Protein AF-A0A0D2IK68-F1 (afdb_monomer_lite)

Foldseek 3Di:
DDDPDDPLVVDVVNLVVLLPDPDPSVVVSVVVVVVVVVVVVVVVVVVVVVVVVVVQVPFDQDDVPVLVLVCCQQQVCDPNDRDDGVPDDPCPVVSVDSVNDGDPDDPPDPDPVVVVCCVPCVPVQDDDDPPDDDTPRSPRDPVVSVVVVVVVVLVVVVVVVVVVVVVCVVCCVPVVVPDDDPPVVVVVVVVVVVVVVVCVVVVVVVVVPPPD

Secondary structure (DSSP, 8-state):
------GGGT-HHHHHHHHTSSSHHHHHHHHHHHHHHHHHHHHHHHHHHHHHHHHHHHSPPPPHHHHHHHHHHHTT-BTTB----SS-STTGGGGT-TTT---SS--S---HHHHHHHHH-TTTS------SSS-------HHHHHHHHHHHHHHHHHHHHHHHHHHHHHHHHHHTTT----HHHHHHHHHHHHHHHHHHHHHHHHTTS---

Radius of gyration: 35.31 Å; chains: 1; bounding box: 88×41×102 Å

pLDDT: mean 71.79, std 14.5, range [37.66, 97.31]

Structure (mmCIF, N/CA/C/O backbone):
data_AF-A0A0D2IK68-F1
#
_entry.id   AF-A0A0D2IK68-F1
#
loop_
_atom_site.group_PDB
_atom_site.id
_atom_site.type_symbol
_atom_site.label_atom_id
_atom_site.label_alt_id
_atom_site.label_comp_id
_atom_site.label_asym_id
_atom_site.label_entity_id
_atom_site.label_seq_id
_atom_site.pdbx_PDB_ins_code
_atom_site.Cartn_x
_atom_site.Cartn_y
_atom_site.Cartn_z
_atom_site.occupancy
_atom_site.B_iso_or_equiv
_atom_site.auth_seq_id
_atom_site.auth_comp_id
_atom_site.auth_asym_id
_atom_site.auth_atom_id
_atom_site.pdbx_PDB_model_num
ATOM 1 N N . MET A 1 1 ? 54.951 -10.974 -28.162 1.00 38.34 1 MET A N 1
ATOM 2 C CA . MET A 1 1 ? 54.791 -9.729 -28.945 1.00 38.34 1 MET A CA 1
ATOM 3 C C . MET A 1 1 ? 53.401 -9.177 -28.650 1.00 38.34 1 MET A C 1
ATOM 5 O O . MET A 1 1 ? 52.425 -9.713 -29.150 1.00 38.34 1 MET A O 1
ATOM 9 N N . TRP A 1 2 ? 53.281 -8.213 -27.736 1.00 47.78 2 TRP A N 1
ATOM 10 C CA . TRP A 1 2 ? 51.977 -7.665 -27.347 1.00 47.78 2 TRP A CA 1
ATOM 11 C C . TRP A 1 2 ? 51.500 -6.692 -28.428 1.00 47.78 2 TRP A C 1
ATOM 13 O O . TRP A 1 2 ? 52.172 -5.696 -28.696 1.00 47.78 2 TRP A O 1
ATOM 23 N N . HIS A 1 3 ? 50.365 -6.980 -29.070 1.00 56.06 3 HIS A N 1
ATOM 24 C CA . HIS A 1 3 ? 49.723 -6.037 -29.983 1.00 56.06 3 HIS A CA 1
ATOM 25 C C . HIS A 1 3 ? 49.377 -4.765 -29.201 1.00 56.06 3 HIS A C 1
ATOM 27 O O . HIS A 1 3 ? 48.550 -4.797 -28.291 1.00 56.06 3 HIS A O 1
ATOM 33 N N . LYS A 1 4 ? 50.031 -3.645 -29.537 1.00 64.56 4 LYS A N 1
ATOM 34 C CA . LYS A 1 4 ? 49.682 -2.329 -28.995 1.00 64.56 4 LYS A CA 1
ATOM 35 C C . LYS A 1 4 ? 48.243 -2.027 -29.404 1.00 64.56 4 LYS A C 1
ATOM 37 O O . LYS A 1 4 ? 47.965 -1.734 -30.563 1.00 64.56 4 LYS A O 1
ATOM 42 N N . ILE A 1 5 ? 47.331 -2.153 -28.448 1.00 66.06 5 ILE A N 1
ATOM 43 C CA . ILE A 1 5 ? 45.932 -1.776 -28.607 1.00 66.06 5 ILE A CA 1
ATOM 44 C C . ILE A 1 5 ? 45.905 -0.271 -28.907 1.00 66.06 5 ILE A C 1
ATOM 46 O O . ILE A 1 5 ? 46.445 0.524 -28.136 1.00 66.06 5 ILE A O 1
ATOM 50 N N . GLY A 1 6 ? 45.337 0.104 -30.055 1.00 68.44 6 GLY A N 1
ATOM 51 C CA . GLY A 1 6 ? 45.301 1.493 -30.505 1.00 68.44 6 GLY A CA 1
ATOM 52 C C . GLY A 1 6 ? 44.525 2.391 -29.528 1.00 68.44 6 GLY A C 1
ATOM 53 O O . GLY A 1 6 ? 43.541 1.943 -28.940 1.00 68.44 6 GLY A O 1
ATOM 54 N N . PRO A 1 7 ? 44.919 3.665 -29.361 1.00 68.88 7 PRO A N 1
ATOM 55 C CA . PRO A 1 7 ? 44.271 4.592 -28.423 1.00 68.88 7 PRO A CA 1
ATOM 56 C C . PRO A 1 7 ? 42.758 4.741 -28.678 1.00 68.88 7 PRO A C 1
ATOM 58 O O . PRO A 1 7 ? 41.981 4.890 -27.735 1.00 68.88 7 PRO A O 1
ATOM 61 N N . SER A 1 8 ? 42.335 4.561 -29.934 1.00 63.03 8 SER A N 1
ATOM 62 C CA . SER A 1 8 ? 40.945 4.608 -30.401 1.00 63.03 8 SER A CA 1
ATOM 63 C C . SER A 1 8 ? 40.007 3.562 -29.793 1.00 63.03 8 SER A C 1
ATOM 65 O O . SER A 1 8 ? 38.806 3.664 -29.990 1.00 63.03 8 SER A O 1
ATOM 67 N N . THR A 1 9 ? 40.491 2.539 -29.083 1.00 69.62 9 THR A N 1
ATOM 68 C CA . THR A 1 9 ? 39.600 1.594 -28.377 1.00 69.62 9 THR A CA 1
ATOM 69 C C . THR A 1 9 ? 39.364 1.963 -26.916 1.00 69.62 9 THR A C 1
ATOM 71 O O . THR A 1 9 ? 38.483 1.381 -26.292 1.00 69.62 9 THR A O 1
ATOM 74 N N . ARG A 1 10 ? 40.163 2.874 -26.343 1.00 76.19 10 ARG A N 1
ATOM 75 C CA . ARG A 1 10 ? 40.095 3.240 -24.916 1.00 76.19 10 ARG A CA 1
ATOM 76 C C . ARG A 1 10 ? 39.470 4.610 -24.696 1.00 76.19 10 ARG A C 1
ATOM 78 O O . ARG A 1 10 ? 38.833 4.810 -23.670 1.00 76.19 10 ARG A O 1
ATOM 85 N N . ASP A 1 11 ? 39.634 5.523 -25.650 1.00 83.25 11 ASP A N 1
ATOM 86 C CA . ASP A 1 11 ? 39.090 6.875 -25.567 1.00 83.25 11 ASP A CA 1
ATOM 87 C C . ASP A 1 11 ? 38.059 7.137 -26.673 1.00 83.25 11 ASP A C 1
ATOM 89 O O . ASP A 1 11 ? 38.359 7.051 -27.867 1.00 83.25 11 ASP A O 1
ATOM 93 N N . TRP A 1 12 ? 36.845 7.506 -26.254 1.00 81.69 12 TRP A N 1
ATOM 94 C CA . TRP A 1 12 ? 35.743 7.867 -27.144 1.00 81.69 12 TRP A CA 1
ATOM 95 C C . TRP A 1 12 ? 36.088 9.069 -28.031 1.00 81.69 12 TRP A C 1
ATOM 97 O O . TRP A 1 12 ? 35.704 9.095 -29.200 1.00 81.69 12 TRP A O 1
ATOM 107 N N . GLY A 1 13 ? 36.852 10.036 -27.512 1.00 82.88 13 GLY A N 1
ATOM 108 C CA . GLY A 1 13 ? 37.260 11.219 -28.270 1.00 82.88 13 GLY A CA 1
ATOM 109 C C . GLY A 1 13 ? 38.150 10.859 -29.459 1.00 82.88 13 GLY A C 1
ATOM 110 O O . GLY A 1 13 ? 37.900 11.285 -30.588 1.00 82.88 13 GLY A O 1
ATOM 111 N N . SER A 1 14 ? 39.164 10.023 -29.227 1.00 80.69 14 SER A N 1
ATOM 112 C CA . SER A 1 14 ? 40.043 9.515 -30.290 1.00 80.69 14 SER A CA 1
ATOM 113 C C . SER A 1 14 ? 39.345 8.554 -31.267 1.00 80.69 14 SER A C 1
ATOM 115 O O . SER A 1 14 ? 39.697 8.513 -32.448 1.00 80.69 14 SER A O 1
ATOM 117 N N . PHE A 1 15 ? 38.324 7.822 -30.811 1.00 81.81 15 PHE A N 1
ATOM 118 C CA . PHE A 1 15 ? 37.492 6.952 -31.645 1.00 81.81 15 PHE A CA 1
ATOM 119 C C . PHE A 1 15 ? 36.606 7.745 -32.616 1.00 81.81 15 PHE A C 1
ATOM 121 O O . PHE A 1 15 ? 36.609 7.469 -33.816 1.00 81.81 15 PHE A O 1
ATOM 128 N N . ALA A 1 16 ? 35.911 8.772 -32.119 1.00 81.56 16 ALA A N 1
ATOM 129 C CA . ALA A 1 16 ? 35.046 9.633 -32.926 1.00 81.56 16 ALA A CA 1
ATOM 130 C C . ALA A 1 16 ? 35.841 10.409 -33.990 1.00 81.56 16 ALA A C 1
ATOM 132 O O . ALA A 1 16 ? 35.426 10.488 -35.146 1.00 81.56 16 ALA A O 1
ATOM 133 N N . LYS A 1 17 ? 37.034 10.907 -33.632 1.00 82.00 17 LYS A N 1
ATOM 134 C CA . LYS A 1 17 ? 37.953 11.553 -34.585 1.00 82.00 17 LYS A CA 1
ATOM 135 C C . LYS A 1 17 ? 38.418 10.591 -35.685 1.00 82.00 17 LYS A C 1
ATOM 137 O O . LYS A 1 17 ? 38.495 10.987 -36.842 1.00 82.00 17 LYS A O 1
ATOM 142 N N . GLY A 1 18 ? 38.688 9.329 -35.340 1.00 78.50 18 GLY A N 1
ATOM 143 C CA . GLY A 1 18 ? 39.071 8.293 -36.304 1.00 78.50 18 GLY A CA 1
ATOM 144 C C . GLY A 1 18 ? 37.932 7.849 -37.231 1.00 78.50 18 GLY A C 1
ATOM 145 O O . GLY A 1 18 ? 38.192 7.489 -38.375 1.00 78.50 18 GLY A O 1
ATOM 146 N N . ALA A 1 19 ? 36.680 7.906 -36.767 1.00 76.81 19 ALA A N 1
ATOM 147 C CA . ALA A 1 19 ? 35.496 7.594 -37.571 1.00 76.81 19 ALA A CA 1
ATOM 148 C C . ALA A 1 19 ? 35.133 8.697 -38.588 1.00 76.81 19 ALA A C 1
ATOM 150 O O . ALA A 1 19 ? 34.478 8.407 -39.585 1.00 76.81 19 ALA A O 1
ATOM 151 N N . GLY A 1 20 ? 35.559 9.945 -38.352 1.00 77.00 20 GLY A N 1
ATOM 152 C CA . GLY A 1 20 ? 35.357 11.075 -39.269 1.00 77.00 20 GLY A CA 1
ATOM 153 C C . GLY A 1 20 ? 36.420 11.218 -40.367 1.00 77.00 20 GLY A C 1
ATOM 154 O O . GLY A 1 20 ? 36.262 12.051 -41.255 1.00 77.00 20 GLY A O 1
ATOM 155 N N . ALA A 1 21 ? 37.502 10.434 -40.318 1.00 78.94 21 ALA A N 1
ATOM 156 C CA . ALA A 1 21 ? 38.560 10.478 -41.324 1.00 78.94 21 ALA A CA 1
ATOM 157 C C . ALA A 1 21 ? 38.159 9.684 -42.591 1.00 78.94 21 ALA A C 1
ATOM 159 O O . ALA A 1 21 ? 37.696 8.548 -42.452 1.00 78.94 21 ALA A O 1
ATOM 160 N N . PRO A 1 22 ? 38.370 10.216 -43.815 1.00 72.88 22 PRO A N 1
ATOM 161 C CA . PRO A 1 22 ? 37.999 9.573 -45.085 1.00 72.88 22 PRO A CA 1
ATOM 162 C C . PRO A 1 22 ? 38.977 8.449 -45.485 1.00 72.88 22 PRO A C 1
ATOM 164 O O . PRO A 1 22 ? 39.551 8.443 -46.570 1.00 72.88 22 PRO A O 1
ATOM 167 N N . THR A 1 23 ? 39.191 7.492 -44.584 1.00 77.56 23 THR A N 1
ATOM 168 C CA . THR A 1 23 ? 40.071 6.331 -44.769 1.00 77.56 23 THR A CA 1
ATOM 169 C C . THR A 1 23 ? 39.225 5.056 -44.707 1.00 77.56 23 THR A C 1
ATOM 171 O O . THR A 1 23 ? 38.267 4.997 -43.943 1.00 77.56 23 THR A O 1
ATOM 174 N N . SER A 1 24 ? 39.600 3.979 -45.407 1.00 75.25 24 SER A N 1
ATOM 175 C CA . SER A 1 24 ? 38.907 2.669 -45.334 1.00 75.25 24 SER A CA 1
ATOM 176 C C . SER A 1 24 ? 38.808 2.091 -43.908 1.00 75.25 24 SER A C 1
ATOM 178 O O . SER A 1 24 ? 37.904 1.323 -43.572 1.00 75.25 24 SER A O 1
ATOM 180 N N . LEU A 1 25 ? 39.738 2.484 -43.033 1.00 73.81 25 LEU A N 1
ATOM 181 C CA . LEU A 1 25 ? 39.711 2.195 -41.601 1.00 73.81 25 LEU A CA 1
ATOM 182 C C . LEU A 1 25 ? 38.651 3.035 -40.863 1.00 73.81 25 LEU A C 1
ATOM 184 O O . LEU A 1 25 ? 38.009 2.527 -39.943 1.00 73.81 25 LEU A O 1
ATOM 188 N N . GLY A 1 26 ? 38.420 4.271 -41.310 1.00 77.94 26 GLY A N 1
ATOM 189 C CA . GLY A 1 26 ? 37.350 5.160 -40.858 1.00 77.94 26 GLY A CA 1
ATOM 190 C C . GLY A 1 26 ? 35.962 4.574 -41.108 1.00 77.94 26 GLY A C 1
ATOM 191 O O . GLY A 1 26 ? 35.146 4.580 -40.195 1.00 77.94 26 GLY A O 1
ATOM 192 N N . ASP A 1 27 ? 35.726 3.919 -42.251 1.00 81.62 27 ASP A N 1
ATOM 193 C CA . ASP A 1 27 ? 34.443 3.247 -42.533 1.00 81.62 27 ASP A CA 1
ATOM 194 C C . ASP A 1 27 ? 34.140 2.105 -41.550 1.00 81.62 27 ASP A C 1
ATOM 196 O O . ASP A 1 27 ? 33.004 1.926 -41.097 1.00 81.62 27 ASP A O 1
ATOM 200 N N . ARG A 1 28 ? 35.163 1.327 -41.164 1.00 81.38 28 ARG A N 1
ATOM 201 C CA . ARG A 1 28 ? 35.023 0.274 -40.139 1.00 81.38 28 ARG A CA 1
ATOM 202 C C . ARG A 1 28 ? 34.770 0.866 -38.755 1.00 81.38 28 ARG A C 1
ATOM 204 O O . ARG A 1 28 ? 34.005 0.285 -37.983 1.00 81.38 28 ARG A O 1
ATOM 211 N N . LEU A 1 29 ? 35.414 1.986 -38.428 1.00 82.81 29 LEU A N 1
ATOM 212 C CA . LEU A 1 29 ? 35.202 2.697 -37.166 1.00 82.81 29 LEU A CA 1
ATOM 213 C C . LEU A 1 29 ? 33.813 3.337 -37.112 1.00 82.81 29 LEU A C 1
ATOM 215 O O . LEU A 1 29 ? 33.151 3.223 -36.087 1.00 82.81 29 LEU A O 1
ATOM 219 N N . LYS A 1 30 ? 33.334 3.902 -38.221 1.00 85.44 30 LYS A N 1
ATOM 220 C CA . LYS A 1 30 ? 31.992 4.471 -38.360 1.00 85.44 30 LYS A CA 1
ATOM 221 C C . LYS A 1 30 ? 30.909 3.424 -38.110 1.00 85.44 30 LYS A C 1
ATOM 223 O O . LYS A 1 30 ? 30.098 3.609 -37.214 1.00 85.44 30 LYS A O 1
ATOM 228 N N . LYS A 1 31 ? 30.989 2.251 -38.754 1.00 88.00 31 LYS A N 1
ATOM 229 C CA . LYS A 1 31 ? 30.058 1.131 -38.491 1.00 88.00 31 LYS A CA 1
ATOM 230 C C . LYS A 1 31 ? 30.050 0.687 -37.024 1.00 88.00 31 LYS A C 1
ATOM 232 O O . LYS A 1 31 ? 29.007 0.341 -36.478 1.00 88.00 31 LYS A O 1
ATOM 237 N N . ARG A 1 32 ? 31.217 0.677 -36.372 1.00 85.88 32 ARG A N 1
ATOM 238 C CA . ARG A 1 32 ? 31.327 0.359 -34.939 1.00 85.88 32 ARG A CA 1
ATOM 239 C C . ARG A 1 32 ? 30.736 1.463 -34.069 1.00 85.88 32 ARG A C 1
ATOM 241 O O . ARG A 1 32 ? 30.131 1.155 -33.051 1.00 85.88 32 ARG A O 1
ATOM 248 N N . MET A 1 33 ? 30.909 2.721 -34.462 1.00 85.94 33 MET A N 1
ATOM 249 C CA . MET A 1 33 ? 30.329 3.868 -33.775 1.00 85.94 33 MET A CA 1
ATOM 250 C C . MET A 1 33 ? 28.807 3.817 -33.829 1.00 85.94 33 MET A C 1
ATOM 252 O O . MET A 1 33 ? 28.178 3.915 -32.780 1.00 85.94 33 MET A O 1
ATOM 256 N N . ASP A 1 34 ? 28.240 3.562 -35.006 1.00 91.19 34 ASP A N 1
ATOM 257 C CA . ASP A 1 34 ? 26.795 3.428 -35.199 1.00 91.19 34 ASP A CA 1
ATOM 258 C C . ASP A 1 34 ? 26.229 2.285 -34.343 1.00 91.19 34 ASP A C 1
ATOM 260 O O . ASP A 1 34 ? 25.232 2.456 -33.644 1.00 91.19 34 ASP A O 1
ATOM 264 N N . LEU A 1 35 ? 26.923 1.142 -34.297 1.00 93.06 35 LEU A N 1
ATOM 265 C CA . LEU A 1 35 ? 26.544 0.012 -33.448 1.00 93.06 35 LEU A CA 1
ATOM 266 C C . LEU A 1 35 ? 26.596 0.373 -31.955 1.00 93.06 35 LEU A C 1
ATOM 268 O O . LEU A 1 35 ? 25.681 0.038 -31.207 1.00 93.06 35 LEU A O 1
ATOM 272 N N . VAL A 1 36 ? 27.634 1.084 -31.503 1.00 90.81 36 VAL A N 1
ATOM 273 C CA . VAL A 1 36 ? 27.735 1.543 -30.107 1.00 90.81 36 VAL A CA 1
ATOM 274 C C . VAL A 1 36 ? 26.611 2.522 -29.762 1.00 90.81 36 VAL A C 1
ATOM 276 O O . VAL A 1 36 ? 26.076 2.457 -28.655 1.00 90.81 36 VAL A O 1
ATOM 279 N N . ILE A 1 37 ? 26.236 3.409 -30.685 1.00 91.31 37 ILE A N 1
ATOM 280 C CA . ILE A 1 37 ? 25.107 4.329 -30.503 1.00 91.31 37 ILE A CA 1
ATOM 281 C C . ILE A 1 37 ? 23.798 3.538 -30.378 1.00 91.31 37 ILE A C 1
ATOM 283 O O . ILE A 1 37 ? 23.074 3.743 -29.405 1.00 91.31 37 ILE A O 1
ATOM 287 N N . ALA A 1 38 ? 23.552 2.572 -31.266 1.00 96.31 38 ALA A N 1
ATOM 288 C CA . ALA A 1 38 ? 22.365 1.716 -31.212 1.00 96.31 38 ALA A CA 1
ATOM 289 C C . ALA A 1 38 ? 22.287 0.902 -29.907 1.00 96.31 38 ALA A C 1
ATOM 291 O O . ALA A 1 38 ? 21.232 0.816 -29.283 1.00 96.31 38 ALA A O 1
ATOM 292 N N . ILE A 1 39 ? 23.413 0.352 -29.435 1.00 96.06 39 ILE A N 1
ATOM 293 C CA . ILE A 1 39 ? 23.468 -0.335 -28.135 1.00 96.06 39 ILE A CA 1
ATOM 294 C C . ILE A 1 39 ? 23.126 0.627 -26.996 1.00 96.06 39 ILE A C 1
ATOM 296 O O . ILE A 1 39 ? 22.390 0.251 -26.087 1.00 96.06 39 ILE A O 1
ATOM 300 N N . ARG A 1 40 ? 23.655 1.857 -27.009 1.00 94.94 40 ARG A N 1
ATOM 301 C CA . ARG A 1 40 ? 23.366 2.851 -25.961 1.00 94.94 40 ARG A CA 1
ATOM 302 C C . ARG A 1 40 ? 21.887 3.213 -25.920 1.00 94.94 40 ARG A C 1
ATOM 304 O O . ARG A 1 40 ? 21.342 3.343 -24.827 1.00 94.94 40 ARG A O 1
ATOM 311 N N . GLU A 1 41 ? 21.254 3.346 -27.079 1.00 96.81 41 GLU A N 1
ATOM 312 C CA . GLU A 1 41 ? 19.818 3.599 -27.193 1.00 96.81 41 GLU A CA 1
ATOM 313 C C . GLU A 1 41 ? 18.999 2.422 -26.651 1.00 96.81 41 GLU A C 1
ATOM 315 O O . GLU A 1 41 ? 18.197 2.610 -25.739 1.00 96.81 41 GLU A O 1
ATOM 320 N N . LYS A 1 42 ? 19.286 1.188 -27.089 1.00 96.31 42 LYS A N 1
ATOM 321 C CA . LYS A 1 42 ? 18.601 -0.012 -26.578 1.00 96.31 42 LYS A CA 1
ATOM 322 C C . LYS A 1 42 ? 18.811 -0.246 -25.089 1.00 96.31 42 LYS A C 1
ATOM 324 O O . LYS A 1 42 ? 17.887 -0.648 -24.388 1.00 96.31 42 LYS A O 1
ATOM 329 N N . LEU A 1 43 ? 19.999 0.053 -24.573 1.00 97.12 43 LEU A N 1
ATOM 330 C CA . LEU A 1 43 ? 20.268 -0.030 -23.142 1.00 97.12 43 LEU A CA 1
ATOM 331 C C . LEU A 1 43 ? 19.487 1.027 -22.352 1.00 97.12 43 LEU A C 1
ATOM 333 O O . LEU A 1 43 ? 19.097 0.765 -21.216 1.00 97.12 43 LEU A O 1
ATOM 337 N N . LYS A 1 44 ? 19.266 2.211 -22.931 1.00 97.31 44 LYS A N 1
ATOM 338 C CA . LYS A 1 44 ? 18.433 3.250 -22.325 1.00 97.31 44 LYS A CA 1
ATOM 339 C C . LYS A 1 44 ? 16.970 2.809 -22.277 1.00 97.31 44 LYS A C 1
ATOM 341 O O . LYS A 1 44 ? 16.406 2.808 -21.191 1.00 97.31 44 LYS A O 1
ATOM 346 N N . GLU A 1 45 ? 16.417 2.333 -23.396 1.00 96.50 45 GLU A N 1
ATOM 347 C CA . GLU A 1 45 ? 15.057 1.770 -23.453 1.00 96.50 45 GLU A CA 1
ATOM 348 C C . GLU A 1 45 ? 14.863 0.658 -22.409 1.00 96.50 45 GLU A C 1
ATOM 350 O O . GLU A 1 45 ? 13.883 0.658 -21.667 1.00 96.50 45 GLU A O 1
ATOM 355 N N . TYR A 1 46 ? 15.829 -0.259 -22.294 1.00 96.06 46 TYR A N 1
ATOM 356 C CA . TYR A 1 46 ? 15.777 -1.341 -21.311 1.00 96.06 46 TYR A CA 1
ATOM 357 C C . TYR A 1 46 ? 15.815 -0.832 -19.866 1.00 96.06 46 TYR A C 1
ATOM 359 O O . TYR A 1 46 ? 15.084 -1.329 -19.015 1.00 96.06 46 TYR A O 1
ATOM 367 N N . ARG A 1 47 ? 16.657 0.163 -19.564 1.00 95.94 47 ARG A N 1
ATOM 368 C CA . ARG A 1 47 ? 16.718 0.762 -18.221 1.00 95.94 47 ARG A CA 1
ATOM 369 C C . ARG A 1 47 ? 15.420 1.471 -17.864 1.00 95.94 47 ARG A C 1
ATOM 371 O O . ARG A 1 47 ? 14.964 1.327 -16.734 1.00 95.94 47 ARG A O 1
ATOM 378 N N . ASP A 1 48 ? 14.832 2.192 -18.812 1.00 96.25 48 ASP A N 1
ATOM 379 C CA . ASP A 1 48 ? 13.557 2.877 -18.613 1.00 96.25 48 ASP A CA 1
ATOM 380 C C . ASP A 1 48 ? 12.438 1.852 -18.352 1.00 96.25 48 ASP A C 1
ATOM 382 O O . ASP A 1 48 ? 11.682 1.998 -17.390 1.00 96.25 48 ASP A O 1
ATOM 386 N N . ALA A 1 49 ? 12.402 0.756 -19.120 1.00 95.19 49 ALA A N 1
ATOM 387 C CA . ALA A 1 49 ? 11.481 -0.357 -18.890 1.00 95.19 49 ALA A CA 1
ATOM 388 C C . ALA A 1 49 ? 11.694 -1.021 -17.518 1.00 95.19 49 ALA A C 1
ATOM 390 O O . ALA A 1 49 ? 10.730 -1.274 -16.802 1.00 95.19 49 ALA A O 1
ATOM 391 N N . LEU A 1 50 ? 12.945 -1.237 -17.105 1.00 95.56 50 LEU A N 1
ATOM 392 C CA . LEU A 1 50 ? 13.276 -1.846 -15.815 1.00 95.56 50 LEU A CA 1
ATOM 393 C C . LEU A 1 50 ? 12.875 -0.953 -14.633 1.00 95.56 50 LEU A C 1
ATOM 395 O O . LEU A 1 50 ? 12.434 -1.453 -13.600 1.00 95.56 50 LEU A O 1
ATOM 399 N N . ILE A 1 51 ? 12.978 0.371 -14.778 1.00 95.06 51 ILE A N 1
ATOM 400 C CA . ILE A 1 51 ? 12.463 1.311 -13.775 1.00 95.06 51 ILE A CA 1
ATOM 401 C C . ILE A 1 51 ? 10.940 1.184 -13.678 1.00 95.06 51 ILE A C 1
ATOM 403 O O . ILE A 1 51 ? 10.426 1.086 -12.565 1.00 95.06 51 ILE A O 1
ATOM 407 N N . MET A 1 52 ? 10.223 1.123 -14.805 1.00 91.38 52 MET A N 1
ATOM 408 C CA . MET A 1 52 ? 8.767 0.918 -14.808 1.00 91.38 52 MET A CA 1
ATOM 409 C C . MET A 1 52 ? 8.372 -0.429 -14.197 1.00 91.38 52 MET A C 1
ATOM 411 O O . MET A 1 52 ? 7.437 -0.507 -13.411 1.00 91.38 52 MET A O 1
ATOM 415 N N . GLU A 1 53 ? 9.106 -1.494 -14.499 1.00 88.50 53 GLU A N 1
ATOM 416 C CA . GLU A 1 53 ? 8.859 -2.804 -13.905 1.00 88.50 53 GLU A CA 1
ATOM 417 C C . GLU A 1 53 ? 9.106 -2.776 -12.394 1.00 88.50 53 GLU A C 1
ATOM 419 O O . GLU A 1 53 ? 8.290 -3.266 -11.617 1.00 88.50 53 GLU A O 1
ATOM 424 N N . SER A 1 54 ? 10.181 -2.121 -11.948 1.00 90.88 54 SER A N 1
ATOM 425 C CA . SER A 1 54 ? 10.458 -1.968 -10.521 1.00 90.88 54 SER A CA 1
ATOM 426 C C . SER A 1 54 ? 9.360 -1.180 -9.805 1.00 90.88 54 SER A C 1
ATOM 428 O O . SER A 1 54 ? 8.974 -1.549 -8.698 1.00 90.88 54 SER A O 1
ATOM 430 N N . THR A 1 55 ? 8.797 -0.140 -10.435 1.00 88.88 55 THR A N 1
ATOM 431 C CA . THR A 1 55 ? 7.678 0.606 -9.850 1.00 88.88 55 THR A CA 1
ATOM 432 C C . THR A 1 55 ? 6.409 -0.233 -9.828 1.00 88.88 55 THR A C 1
ATOM 434 O O . THR A 1 55 ? 5.707 -0.194 -8.820 1.00 88.88 55 THR A O 1
ATOM 437 N N . ILE A 1 56 ? 6.164 -1.049 -10.861 1.00 87.81 56 ILE A N 1
ATOM 438 C CA . ILE A 1 56 ? 5.073 -2.032 -10.905 1.00 87.81 56 ILE A CA 1
ATOM 439 C C . ILE A 1 56 ? 5.205 -3.038 -9.752 1.00 87.81 56 ILE A C 1
ATOM 441 O O . ILE A 1 56 ? 4.250 -3.253 -9.008 1.00 87.81 56 ILE A O 1
ATOM 445 N N . LEU A 1 57 ? 6.399 -3.585 -9.523 1.00 83.75 57 LEU A N 1
ATOM 446 C CA . LEU A 1 57 ? 6.664 -4.538 -8.440 1.00 83.75 57 LEU A CA 1
ATOM 447 C C . LEU A 1 57 ? 6.529 -3.928 -7.035 1.00 83.75 57 LEU A C 1
ATOM 449 O O . LEU A 1 57 ? 6.272 -4.657 -6.075 1.00 83.75 57 LEU A O 1
ATOM 453 N N . LEU A 1 58 ? 6.682 -2.606 -6.897 1.00 85.38 58 LEU A N 1
ATOM 454 C CA . LEU A 1 58 ? 6.434 -1.898 -5.637 1.00 85.38 58 LEU A CA 1
ATOM 455 C C . LEU A 1 58 ? 4.940 -1.756 -5.320 1.00 85.38 58 LEU A C 1
ATOM 457 O O . LEU A 1 58 ? 4.591 -1.490 -4.162 1.00 85.38 58 LEU A O 1
ATOM 461 N N . LEU A 1 59 ? 4.043 -1.929 -6.298 1.00 85.25 59 LEU A N 1
ATOM 462 C CA . LEU A 1 59 ? 2.614 -1.919 -6.009 1.00 85.25 59 LEU A CA 1
ATOM 463 C C . LEU A 1 59 ? 2.241 -3.107 -5.126 1.00 85.25 59 LEU A C 1
ATOM 465 O O . LEU A 1 59 ? 2.698 -4.240 -5.270 1.00 85.25 59 LEU A O 1
ATOM 469 N N . ARG A 1 60 ? 1.371 -2.833 -4.156 1.00 79.75 60 ARG A N 1
ATOM 470 C CA . ARG A 1 60 ? 0.954 -3.841 -3.190 1.00 79.75 60 ARG A CA 1
ATOM 471 C C . ARG A 1 60 ? -0.027 -4.818 -3.835 1.00 79.75 60 ARG A C 1
ATOM 473 O O . ARG A 1 60 ? -0.951 -4.423 -4.545 1.00 79.75 60 ARG A O 1
ATOM 480 N N . ARG A 1 61 ? 0.125 -6.095 -3.491 1.00 82.94 61 ARG A N 1
ATOM 481 C CA . ARG A 1 61 ? -0.830 -7.154 -3.839 1.00 82.94 61 ARG A CA 1
ATOM 482 C C . ARG A 1 61 ? -2.221 -6.881 -3.244 1.00 82.94 61 ARG A C 1
ATOM 484 O O . ARG A 1 61 ? -2.305 -6.335 -2.135 1.00 82.94 61 ARG A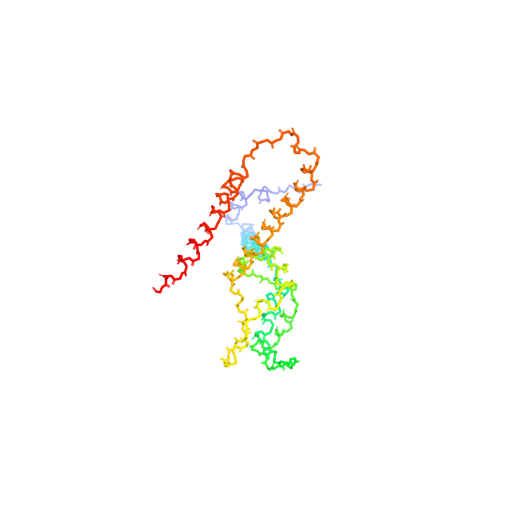 O 1
ATOM 491 N N . PRO A 1 62 ? -3.308 -7.309 -3.908 1.00 82.81 62 PRO A N 1
ATOM 492 C CA . PRO A 1 62 ? -4.662 -7.140 -3.398 1.00 82.81 62 PRO A CA 1
ATOM 493 C C . PRO A 1 62 ? -4.910 -7.925 -2.104 1.00 82.81 62 PRO A C 1
ATOM 495 O O . PRO A 1 62 ? -4.358 -9.013 -1.862 1.00 82.81 62 PRO A O 1
ATOM 498 N N . SER A 1 63 ? -5.776 -7.364 -1.253 1.00 79.06 63 SER A N 1
ATOM 499 C CA . SER A 1 63 ? -6.347 -8.087 -0.112 1.00 79.06 63 SER A CA 1
ATOM 500 C C . SER A 1 63 ? -7.246 -9.224 -0.622 1.00 79.06 63 SER A C 1
ATOM 502 O O . SER A 1 63 ? -7.809 -9.118 -1.709 1.00 79.06 63 SER A O 1
ATOM 504 N N . ARG A 1 64 ? -7.378 -10.319 0.151 1.00 77.88 64 ARG A N 1
ATOM 505 C CA . ARG A 1 64 ? -8.195 -11.500 -0.225 1.00 77.88 64 ARG A CA 1
ATOM 506 C C . ARG A 1 64 ? -9.650 -11.120 -0.515 1.00 77.88 64 ARG A C 1
ATOM 508 O O . ARG A 1 64 ? -10.042 -11.137 -1.660 1.00 77.88 64 ARG A O 1
ATOM 515 N N . GLN A 1 65 ? -10.333 -10.536 0.464 1.00 75.12 65 GLN A N 1
ATOM 516 C CA . GLN A 1 65 ? -10.620 -9.114 0.340 1.00 75.12 65 GLN A CA 1
ATOM 517 C C . GLN A 1 65 ? -11.265 -8.610 -0.955 1.00 75.12 65 GLN A C 1
ATOM 519 O O . GLN A 1 65 ? -12.343 -9.008 -1.397 1.00 75.12 65 GLN A O 1
ATOM 524 N N . ALA A 1 66 ? -10.555 -7.629 -1.497 1.00 78.06 66 ALA A N 1
ATOM 525 C CA . ALA A 1 66 ? -10.849 -6.990 -2.757 1.00 78.06 66 ALA A CA 1
ATOM 526 C C . ALA A 1 66 ? -10.812 -7.972 -3.936 1.00 78.06 66 ALA A C 1
ATOM 528 O O . ALA A 1 66 ? -11.580 -7.784 -4.871 1.00 78.06 66 ALA A O 1
ATOM 529 N N . HIS A 1 67 ? -9.963 -9.007 -3.893 1.00 84.62 67 HIS A N 1
ATOM 530 C CA . HIS A 1 67 ? -9.902 -10.022 -4.950 1.00 84.62 67 HIS A CA 1
ATOM 531 C C . HIS A 1 67 ? -11.192 -10.848 -5.015 1.00 84.62 67 HIS A C 1
ATOM 533 O O . HIS A 1 67 ? -11.799 -10.905 -6.072 1.00 84.62 67 HIS A O 1
ATOM 539 N N . ASP A 1 68 ? -11.702 -11.351 -3.891 1.00 79.6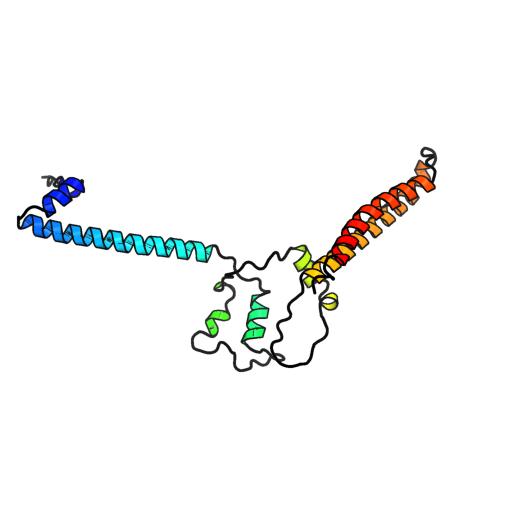2 68 ASP A N 1
ATOM 540 C CA . ASP A 1 68 ? -12.966 -12.098 -3.837 1.00 79.62 68 ASP A CA 1
ATOM 541 C C . ASP A 1 68 ? -14.152 -11.232 -4.292 1.00 79.62 68 ASP A C 1
ATOM 543 O O . ASP A 1 68 ? -15.042 -11.698 -5.000 1.00 79.62 68 ASP A O 1
ATOM 547 N N . ALA A 1 69 ? -14.172 -9.953 -3.901 1.00 78.31 69 ALA A N 1
ATOM 548 C CA . ALA A 1 69 ? -15.200 -9.011 -4.343 1.00 78.31 69 ALA A CA 1
ATOM 549 C C . ALA A 1 69 ? -15.115 -8.730 -5.853 1.00 78.31 69 ALA A C 1
ATOM 551 O O . ALA A 1 69 ? -16.142 -8.643 -6.522 1.00 78.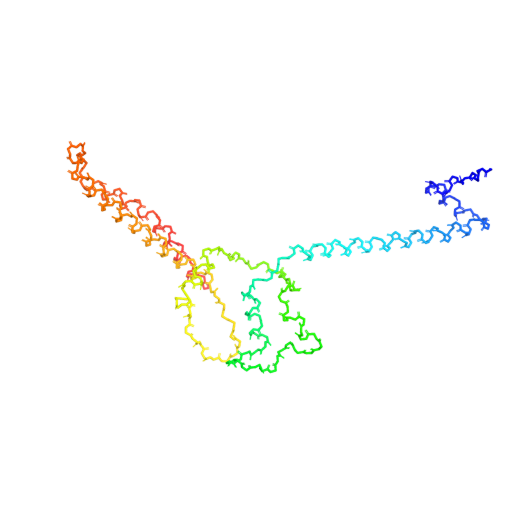31 69 ALA A O 1
ATOM 552 N N . PHE A 1 70 ? -13.897 -8.611 -6.385 1.00 81.06 70 PHE A N 1
ATOM 553 C CA . PHE A 1 70 ? -13.641 -8.477 -7.814 1.00 81.06 70 PHE A CA 1
ATOM 554 C C . PHE A 1 70 ? -14.128 -9.719 -8.569 1.00 81.06 70 PHE A C 1
ATOM 556 O O . PHE A 1 70 ? -14.941 -9.581 -9.479 1.00 81.06 70 PHE A O 1
ATOM 563 N N . ILE A 1 71 ? -13.730 -10.922 -8.142 1.00 82.00 71 ILE A N 1
ATOM 564 C CA . ILE A 1 71 ? -14.158 -12.171 -8.782 1.00 82.00 71 ILE A CA 1
ATOM 565 C C . ILE A 1 71 ? -15.685 -12.280 -8.774 1.00 82.00 71 ILE A C 1
ATOM 567 O O . ILE A 1 71 ? -16.301 -12.405 -9.825 1.00 82.00 71 ILE A O 1
ATOM 571 N N . ARG A 1 72 ? -16.340 -12.096 -7.624 1.00 78.50 72 ARG A N 1
ATOM 572 C CA . ARG A 1 72 ? -17.812 -12.142 -7.551 1.00 78.50 72 ARG A CA 1
ATOM 573 C C . ARG A 1 72 ? -18.494 -11.156 -8.491 1.00 78.50 72 ARG A C 1
ATOM 575 O O . ARG A 1 72 ? -19.538 -11.464 -9.057 1.00 78.50 72 ARG A O 1
ATOM 582 N N . ARG A 1 73 ? -17.913 -9.966 -8.654 1.00 76.25 73 ARG A N 1
ATOM 583 C CA . ARG A 1 73 ? -18.483 -8.915 -9.494 1.00 76.25 73 ARG A CA 1
ATOM 584 C C . ARG A 1 73 ? -18.370 -9.215 -10.987 1.00 76.25 73 ARG A C 1
ATOM 586 O O . ARG A 1 73 ? -19.275 -8.837 -11.733 1.00 76.25 73 ARG A O 1
ATOM 593 N N . PHE A 1 74 ? -17.261 -9.811 -11.413 1.00 79.56 74 PHE A N 1
ATOM 594 C CA . PHE A 1 74 ? -16.967 -10.040 -12.829 1.00 79.56 74 PHE A CA 1
ATOM 595 C C . PHE A 1 74 ? -17.361 -11.440 -13.318 1.00 79.56 74 PHE A C 1
ATOM 597 O O . PHE A 1 74 ? -17.670 -11.582 -14.500 1.00 79.56 74 PHE A O 1
ATOM 604 N N . TRP A 1 75 ? -17.430 -12.431 -12.425 1.00 75.69 75 TRP A N 1
ATOM 605 C CA . TRP A 1 75 ? -17.881 -13.798 -12.724 1.00 75.69 75 TRP A CA 1
ATOM 606 C C . TRP A 1 75 ? -19.375 -14.029 -12.451 1.00 75.69 75 TRP A C 1
ATOM 608 O O . TRP A 1 75 ? -19.835 -15.160 -12.573 1.00 75.69 75 TRP A O 1
AT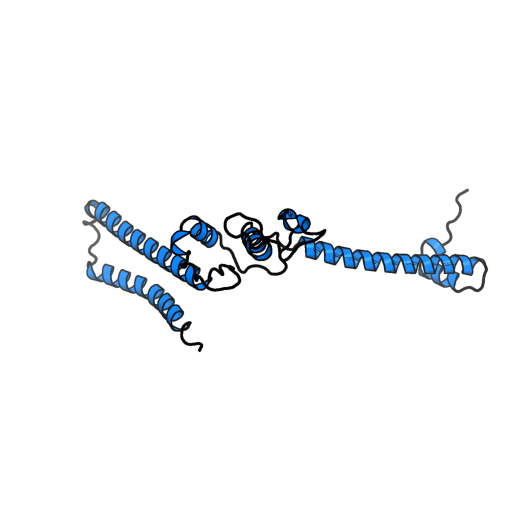OM 618 N N . ASP A 1 76 ? -20.124 -12.975 -12.087 1.00 69.00 76 ASP A N 1
ATOM 619 C CA . ASP A 1 76 ? -21.567 -13.006 -11.766 1.00 69.00 76 ASP A CA 1
ATOM 620 C C . ASP A 1 76 ? -21.966 -14.291 -11.014 1.00 69.00 76 ASP A C 1
ATOM 622 O O . ASP A 1 76 ? -22.873 -15.033 -11.407 1.00 69.00 76 ASP A O 1
ATOM 626 N N . GLU A 1 77 ? -21.204 -14.595 -9.952 1.00 65.44 77 GLU A N 1
ATOM 627 C CA . GLU A 1 77 ? -21.387 -15.796 -9.138 1.00 65.44 77 GLU A CA 1
ATOM 628 C C . GLU A 1 77 ? -22.687 -15.662 -8.338 1.00 65.44 77 GLU A C 1
ATOM 630 O O . GLU A 1 77 ? -22.718 -15.195 -7.194 1.00 65.44 77 GLU A O 1
ATOM 635 N N . ARG A 1 78 ? -23.799 -16.079 -8.943 1.00 58.72 78 ARG A N 1
ATOM 636 C CA . ARG A 1 78 ? -25.100 -16.130 -8.286 1.00 58.72 78 ARG A CA 1
ATOM 637 C C . ARG A 1 78 ? -25.271 -17.510 -7.657 1.00 58.72 78 ARG A C 1
ATOM 639 O O . ARG A 1 78 ? -25.346 -18.517 -8.345 1.00 58.72 78 ARG A O 1
ATOM 646 N N . ASN A 1 79 ? -25.356 -17.562 -6.326 1.00 59.31 79 ASN A N 1
ATOM 647 C CA . ASN A 1 79 ? -25.631 -18.787 -5.556 1.00 59.31 79 ASN A CA 1
ATOM 648 C C . ASN A 1 79 ? -24.652 -19.964 -5.784 1.00 59.31 79 ASN A C 1
ATOM 650 O O . ASN A 1 79 ? -25.013 -21.108 -5.524 1.00 59.31 79 ASN A O 1
ATOM 654 N N . GLY A 1 80 ? -23.410 -19.695 -6.198 1.00 62.69 80 GLY A N 1
ATOM 655 C CA . GLY A 1 80 ? -22.388 -20.731 -6.401 1.00 62.69 80 GLY A CA 1
ATOM 656 C C . GLY A 1 80 ? -22.399 -21.381 -7.787 1.00 62.69 80 GLY A C 1
ATOM 657 O O . GLY A 1 80 ? -21.558 -22.239 -8.043 1.00 62.69 80 GLY A O 1
ATOM 658 N N . GLU A 1 81 ? -23.288 -20.953 -8.686 1.00 60.41 81 GLU A N 1
ATOM 659 C CA . GLU A 1 81 ? -23.209 -21.283 -10.109 1.00 60.41 81 GLU A CA 1
ATOM 660 C C . GLU A 1 81 ? -22.455 -20.172 -10.850 1.00 60.41 81 GLU A C 1
ATOM 662 O O . GLU A 1 81 ? -22.745 -18.982 -10.689 1.00 60.41 81 GLU A O 1
ATOM 667 N N . ARG A 1 82 ? -21.443 -20.568 -11.634 1.00 64.69 82 ARG A N 1
ATOM 668 C CA . ARG A 1 82 ? -20.678 -19.657 -12.491 1.00 64.69 82 ARG A CA 1
ATOM 669 C C . ARG A 1 82 ? -21.514 -19.363 -13.735 1.00 64.69 82 ARG A C 1
ATOM 671 O O . ARG A 1 82 ? -21.701 -20.244 -14.573 1.00 64.69 82 ARG A O 1
ATOM 678 N N . THR A 1 83 ? -22.044 -18.147 -13.828 1.00 67.56 83 THR A N 1
ATOM 679 C CA . THR A 1 83 ? -22.663 -17.642 -15.063 1.00 67.56 83 THR A CA 1
ATOM 680 C C . THR A 1 83 ? -21.554 -17.187 -16.019 1.00 67.56 83 THR A C 1
ATOM 682 O O . THR A 1 83 ? -20.399 -17.076 -15.613 1.00 67.56 83 THR A O 1
ATOM 685 N N . ILE A 1 84 ? -21.887 -16.931 -17.287 1.00 67.25 84 ILE A N 1
ATOM 686 C CA . ILE A 1 84 ? -20.945 -16.428 -18.298 1.00 67.25 84 ILE A CA 1
ATOM 687 C C . ILE A 1 84 ? -20.231 -15.178 -17.743 1.00 67.25 84 ILE A C 1
ATOM 689 O O . ILE A 1 84 ? -20.902 -14.168 -17.491 1.00 67.25 84 ILE A O 1
ATOM 693 N N . PRO A 1 85 ? -18.905 -15.229 -17.515 1.00 73.19 85 PRO A N 1
ATOM 694 C CA . PRO A 1 85 ? -18.186 -14.113 -16.928 1.00 73.19 85 PRO A CA 1
ATOM 695 C C . PRO A 1 85 ? -18.146 -12.933 -17.900 1.00 73.19 85 PRO A C 1
ATOM 697 O O . PRO A 1 85 ? -18.093 -13.086 -19.117 1.00 73.19 85 PRO A O 1
ATOM 700 N N . THR A 1 86 ? -18.143 -11.715 -17.358 1.00 76.00 86 THR A N 1
ATOM 701 C CA . THR A 1 86 ? -17.960 -10.502 -18.178 1.00 76.00 86 THR A CA 1
ATOM 702 C C . THR A 1 86 ? -16.523 -10.408 -18.712 1.00 76.00 86 THR A C 1
ATOM 704 O O . THR A 1 86 ? -16.278 -9.770 -19.732 1.00 76.00 86 THR A O 1
ATOM 707 N N . LEU A 1 87 ? -15.573 -11.039 -18.013 1.00 79.19 87 LEU A N 1
ATOM 708 C CA . LEU A 1 87 ? -14.161 -11.144 -18.380 1.00 79.19 87 LEU A CA 1
ATOM 709 C C . LEU A 1 87 ? -13.856 -12.582 -18.837 1.00 79.19 87 LEU A C 1
ATOM 711 O O . LEU A 1 87 ? -13.126 -13.302 -18.162 1.00 79.19 87 LEU A O 1
ATOM 715 N N . ASP A 1 88 ? -14.463 -12.997 -19.949 1.00 75.00 88 ASP A N 1
ATOM 716 C CA . ASP A 1 88 ? -14.228 -14.302 -20.588 1.00 75.00 88 ASP A CA 1
ATOM 717 C C . ASP A 1 88 ? -13.131 -14.220 -21.675 1.00 75.00 88 ASP A C 1
ATOM 719 O O . ASP A 1 88 ? -12.847 -13.145 -22.215 1.00 75.00 88 ASP A O 1
ATOM 723 N N . GLY A 1 89 ? -12.514 -15.355 -22.016 1.00 82.56 89 GLY A N 1
ATOM 724 C CA . GLY A 1 89 ? -11.549 -15.509 -23.107 1.00 82.56 89 GLY A CA 1
ATOM 725 C C . GLY A 1 89 ? -10.273 -16.261 -22.717 1.00 82.56 89 GLY A C 1
ATOM 726 O O . GLY A 1 89 ? -10.152 -16.833 -21.640 1.00 82.56 89 GLY A O 1
ATOM 727 N N . TYR A 1 90 ? -9.255 -16.226 -23.585 1.00 81.62 90 TYR A N 1
ATOM 728 C CA . TYR A 1 90 ? -7.966 -16.907 -23.351 1.00 81.62 90 TYR A CA 1
ATOM 729 C C . TYR A 1 90 ? -7.223 -16.445 -22.085 1.00 81.62 90 TYR A C 1
ATOM 731 O O . TYR A 1 90 ? -6.324 -17.138 -21.615 1.00 81.62 90 TYR A O 1
ATOM 739 N N . SER A 1 91 ? -7.576 -15.276 -21.547 1.00 79.94 91 SER A N 1
ATOM 740 C CA . SER A 1 91 ? -7.011 -14.712 -20.322 1.00 79.94 91 SER A CA 1
ATOM 741 C C . SER A 1 91 ? -7.891 -14.919 -19.086 1.00 79.94 91 SER A C 1
ATOM 743 O O . SER A 1 91 ? -7.616 -14.300 -18.063 1.00 79.94 91 SER A O 1
ATOM 745 N N . GLU A 1 92 ? -8.933 -15.755 -19.144 1.00 79.88 92 GLU A N 1
ATOM 746 C CA . GLU A 1 92 ? -9.826 -15.995 -17.999 1.00 79.88 92 GLU A CA 1
ATOM 747 C C . GLU A 1 92 ? -9.039 -16.456 -16.759 1.00 79.88 92 GLU A C 1
ATOM 749 O O . GLU A 1 92 ? -9.198 -15.909 -15.665 1.00 79.88 92 GLU A O 1
ATOM 754 N N . SER A 1 93 ? -8.099 -17.386 -16.946 1.00 81.56 93 SER A N 1
ATOM 755 C CA . SER A 1 93 ? -7.289 -17.945 -15.859 1.00 81.56 93 SER A CA 1
ATOM 756 C C . SER A 1 93 ? -6.293 -16.953 -15.248 1.00 81.56 93 SER A C 1
ATOM 758 O O . SER A 1 93 ? -5.757 -17.208 -14.172 1.00 81.56 93 SER A O 1
ATOM 760 N N . LEU A 1 94 ? -6.021 -15.822 -15.911 1.00 83.19 94 LEU A N 1
ATOM 761 C CA . LEU A 1 94 ? -5.040 -14.829 -15.454 1.00 83.19 94 LEU A CA 1
ATOM 762 C C . LEU A 1 94 ? -5.495 -14.133 -14.164 1.00 83.19 94 LEU A C 1
ATOM 764 O O . LEU A 1 94 ? -4.685 -13.685 -13.359 1.00 83.19 94 LEU A O 1
ATOM 768 N N . TYR A 1 95 ? -6.805 -14.074 -13.939 1.00 82.94 95 TYR A N 1
ATOM 769 C CA . TYR A 1 95 ? -7.385 -13.398 -12.786 1.00 82.94 95 TYR A CA 1
ATOM 770 C C . TYR A 1 95 ? -7.614 -14.317 -11.579 1.00 82.94 95 TYR A C 1
ATOM 772 O O . TYR A 1 95 ? -7.877 -13.821 -10.478 1.00 82.94 95 TYR A O 1
ATOM 780 N N . GLU A 1 96 ? -7.510 -15.639 -11.753 1.00 80.69 96 GLU A N 1
ATOM 781 C CA . GLU A 1 96 ? -7.712 -16.605 -10.667 1.00 80.69 96 GLU A CA 1
ATOM 782 C C . GLU A 1 96 ? -6.573 -16.544 -9.633 1.00 80.69 96 GLU A C 1
ATOM 784 O O . GLU A 1 96 ? -6.823 -16.635 -8.425 1.00 80.69 96 GLU A O 1
ATOM 789 N N . ASP A 1 97 ? -5.324 -16.326 -10.070 1.00 84.81 97 ASP A N 1
ATOM 790 C CA . ASP A 1 97 ? -4.187 -16.229 -9.153 1.00 84.81 97 ASP A CA 1
ATOM 791 C C . ASP A 1 97 ? -4.036 -14.821 -8.568 1.00 84.81 97 ASP A C 1
ATOM 793 O O . ASP A 1 97 ? -3.479 -13.894 -9.157 1.00 84.81 97 ASP A O 1
ATOM 797 N N . ARG A 1 98 ? -4.433 -14.684 -7.302 1.00 82.25 98 ARG A N 1
ATOM 798 C CA . ARG A 1 98 ? -4.229 -13.464 -6.512 1.00 82.25 98 ARG A CA 1
ATOM 799 C C . ARG A 1 98 ? -2.767 -12.987 -6.480 1.00 82.25 98 ARG A C 1
ATOM 801 O O . ARG A 1 98 ? -2.530 -11.809 -6.211 1.00 82.25 98 ARG A O 1
ATOM 808 N N . LYS A 1 99 ? -1.777 -13.875 -6.630 1.00 81.38 99 LYS A N 1
ATOM 809 C CA . LYS A 1 99 ? -0.353 -13.515 -6.513 1.00 81.38 99 LYS A CA 1
ATOM 810 C C . LYS A 1 99 ? 0.172 -12.721 -7.706 1.00 81.38 99 LYS A C 1
ATOM 812 O O . LYS A 1 99 ? 1.143 -11.993 -7.502 1.00 81.38 99 LYS A O 1
ATOM 817 N N . ASP A 1 100 ? -0.459 -12.856 -8.868 1.00 84.56 100 ASP A N 1
ATOM 818 C CA . ASP A 1 100 ? -0.085 -12.162 -10.107 1.00 84.56 100 ASP A CA 1
ATOM 819 C C . ASP A 1 100 ? -0.733 -10.769 -10.215 1.00 84.56 100 ASP A C 1
ATOM 821 O O . ASP A 1 100 ? -0.306 -9.889 -10.957 1.00 84.56 100 ASP A O 1
ATOM 825 N N . LEU A 1 101 ? -1.757 -10.520 -9.398 1.00 85.62 101 LEU A N 1
ATOM 826 C CA . LEU A 1 101 ? -2.512 -9.277 -9.423 1.00 85.62 101 LEU A CA 1
ATOM 827 C C . LEU A 1 101 ? -1.866 -8.192 -8.554 1.00 85.62 101 LEU A C 1
ATOM 829 O O . LEU A 1 101 ? -1.404 -8.429 -7.432 1.00 85.62 101 LEU A O 1
ATOM 833 N N . LEU A 1 102 ? -1.918 -6.956 -9.049 1.00 84.81 102 LEU A N 1
ATOM 834 C CA . LEU A 1 102 ? -1.396 -5.762 -8.386 1.00 84.81 102 LEU A CA 1
ATOM 835 C C . LEU A 1 102 ? -2.475 -4.682 -8.313 1.00 84.81 102 LEU A C 1
ATOM 837 O O . LEU A 1 102 ? -3.289 -4.519 -9.220 1.00 84.81 102 LEU A O 1
ATOM 841 N N . VAL A 1 103 ? -2.500 -3.931 -7.212 1.00 82.62 103 VAL A N 1
ATOM 842 C CA . VAL A 1 103 ? -3.515 -2.898 -6.988 1.00 82.62 103 VAL A CA 1
ATOM 843 C C . VAL A 1 103 ? -2.980 -1.537 -7.410 1.00 82.62 103 VAL A C 1
ATOM 845 O O . VAL A 1 103 ? -2.165 -0.959 -6.698 1.00 82.62 103 VAL A O 1
ATOM 848 N N . LEU A 1 104 ? -3.500 -0.995 -8.517 1.00 78.81 104 LEU A N 1
ATOM 849 C CA . LEU A 1 104 ? -3.120 0.324 -9.052 1.00 78.81 104 LEU A CA 1
ATOM 850 C C . LEU A 1 104 ? -3.428 1.480 -8.095 1.00 78.81 104 LEU A C 1
ATOM 852 O O . LEU A 1 104 ? -2.672 2.445 -8.005 1.00 78.81 104 LEU A O 1
ATOM 856 N N . LYS A 1 105 ? -4.542 1.387 -7.364 1.00 70.56 105 LYS A N 1
ATOM 857 C CA . LYS A 1 105 ? -4.986 2.426 -6.436 1.00 70.56 105 LYS A CA 1
ATOM 858 C C . LYS A 1 105 ? -5.069 1.875 -5.026 1.00 70.56 105 LYS A C 1
ATOM 860 O O . LYS A 1 105 ? -5.882 1.000 -4.742 1.00 70.56 105 LYS A O 1
ATOM 865 N N . ARG A 1 106 ? -4.256 2.432 -4.128 1.00 60.91 106 ARG A N 1
ATOM 866 C CA . ARG A 1 106 ? -4.297 2.132 -2.694 1.00 60.91 106 ARG A CA 1
ATOM 867 C C . ARG A 1 106 ? -5.740 2.251 -2.189 1.00 60.91 106 ARG A C 1
ATOM 869 O O . ARG A 1 106 ? -6.292 3.346 -2.177 1.00 60.91 106 ARG A O 1
ATOM 876 N N . ALA A 1 107 ? -6.326 1.134 -1.757 1.00 60.81 107 ALA A N 1
ATOM 877 C CA . ALA A 1 107 ? -7.501 1.179 -0.899 1.00 60.81 107 ALA A CA 1
ATOM 878 C C . ALA A 1 107 ? -7.081 1.909 0.383 1.00 60.81 107 ALA A C 1
ATOM 880 O O . ALA A 1 107 ? -6.117 1.506 1.046 1.00 60.81 107 ALA A O 1
ATOM 881 N N . GLU A 1 108 ? -7.721 3.040 0.649 1.00 54.50 108 GLU A N 1
ATOM 882 C CA . GLU A 1 108 ? -7.454 3.892 1.800 1.00 54.50 108 GLU A CA 1
ATOM 883 C C . GLU A 1 108 ? -7.681 3.059 3.077 1.00 54.50 108 GLU A C 1
ATOM 885 O O . GLU A 1 108 ? -8.781 2.582 3.331 1.00 54.50 108 GLU A O 1
ATOM 890 N N . SER A 1 109 ? -6.576 2.753 3.769 1.00 52.94 109 SER A N 1
ATOM 891 C CA . SER A 1 109 ? -6.466 2.106 5.092 1.00 52.94 109 SER A CA 1
ATOM 892 C C . SER A 1 109 ? -7.529 1.057 5.477 1.00 52.94 109 SER A C 1
ATOM 894 O O . SER A 1 109 ? -8.525 1.354 6.132 1.00 52.94 109 SER A O 1
ATOM 896 N N . GLU A 1 110 ? -7.247 -0.225 5.220 1.00 57.59 110 GLU A N 1
ATOM 897 C CA . GLU A 1 110 ? -7.806 -1.302 6.050 1.00 57.59 110 GLU A CA 1
ATOM 898 C C . GLU A 1 110 ? -6.981 -1.407 7.342 1.00 57.59 110 GLU A C 1
ATOM 900 O O . GLU A 1 110 ? -5.979 -2.126 7.398 1.00 57.59 110 GLU A O 1
ATOM 905 N N . ASP A 1 111 ? -7.368 -0.671 8.381 1.00 63.28 111 ASP A N 1
ATOM 906 C CA . ASP A 1 111 ? -6.719 -0.786 9.686 1.00 63.28 111 ASP A CA 1
ATOM 907 C C . ASP A 1 111 ? -6.982 -2.162 10.309 1.00 63.28 111 ASP A C 1
ATOM 909 O O . ASP A 1 111 ? -8.035 -2.774 10.109 1.00 63.28 111 ASP A O 1
ATOM 913 N N . ARG A 1 112 ? -6.032 -2.669 11.107 1.00 67.69 112 ARG A N 1
ATOM 914 C CA . ARG A 1 112 ? -6.145 -3.994 11.755 1.00 67.69 112 ARG A CA 1
ATOM 915 C C . ARG A 1 112 ? -7.418 -4.118 12.590 1.00 67.69 112 ARG A C 1
ATOM 917 O O . ARG A 1 112 ? -8.024 -5.182 12.625 1.00 67.69 112 ARG A O 1
ATOM 924 N N . LEU A 1 113 ? -7.834 -3.026 13.225 1.00 59.41 113 LEU A N 1
ATOM 925 C CA . LEU A 1 113 ? -9.063 -2.951 14.006 1.00 59.41 113 LEU A CA 1
ATOM 926 C C . LEU A 1 113 ? -10.302 -3.017 13.103 1.00 59.41 113 LEU A C 1
ATOM 928 O O . LEU A 1 113 ? -11.243 -3.731 13.427 1.00 59.41 113 LEU A O 1
ATOM 932 N N . THR A 1 114 ? -10.268 -2.384 11.930 1.00 64.12 114 THR A N 1
ATOM 933 C CA . THR A 1 114 ? -11.317 -2.490 10.906 1.00 64.12 114 THR A CA 1
ATOM 934 C C . THR A 1 114 ? -11.420 -3.907 10.343 1.00 64.12 114 THR A C 1
ATOM 936 O O . THR A 1 114 ? -12.524 -4.431 10.199 1.00 64.12 114 THR A O 1
ATOM 939 N N . GLN A 1 115 ? -10.291 -4.581 10.099 1.00 67.94 115 GLN A N 1
ATOM 940 C CA . GLN A 1 115 ? -10.279 -5.998 9.708 1.00 67.94 115 GLN A CA 1
ATOM 941 C C . GLN A 1 115 ? -10.855 -6.895 10.813 1.00 67.94 115 GLN A C 1
ATOM 943 O O . GLN A 1 115 ? -11.611 -7.828 10.535 1.00 67.94 115 GLN A O 1
ATOM 948 N N . LEU A 1 116 ? -10.536 -6.594 12.071 1.00 65.31 116 LEU A N 1
ATOM 949 C CA . LEU A 1 116 ? -11.021 -7.328 13.233 1.00 65.31 116 LEU A CA 1
ATOM 950 C C . LEU A 1 116 ? -12.529 -7.107 13.427 1.00 65.31 116 LEU A C 1
ATOM 952 O O . LEU A 1 116 ? -13.274 -8.074 13.525 1.00 65.31 116 LEU A O 1
ATOM 956 N N . LEU A 1 117 ? -13.021 -5.873 13.340 1.00 63.44 117 LEU A N 1
ATOM 957 C CA . LEU A 1 117 ? -14.454 -5.571 13.365 1.00 63.44 117 LEU A CA 1
ATOM 958 C C . LEU A 1 117 ? -15.214 -6.230 12.218 1.00 63.44 117 LEU A C 1
ATOM 960 O O . LEU A 1 117 ? -16.280 -6.797 12.443 1.00 63.44 117 LEU A O 1
ATOM 964 N N . ARG A 1 118 ? -14.656 -6.232 11.005 1.00 62.78 118 ARG A N 1
ATOM 965 C CA . ARG A 1 118 ? -15.263 -6.921 9.860 1.00 62.78 118 ARG A CA 1
ATOM 966 C C . ARG A 1 118 ? -15.363 -8.432 10.097 1.00 62.78 118 ARG A C 1
ATOM 968 O O . ARG A 1 118 ? -16.346 -9.045 9.690 1.00 62.78 118 ARG A O 1
ATOM 975 N N . LYS A 1 119 ? -14.384 -9.021 10.796 1.00 65.19 119 LYS A N 1
ATOM 976 C CA . LYS A 1 119 ? -14.361 -10.445 11.166 1.00 65.19 119 LYS A CA 1
ATOM 977 C C . LYS A 1 119 ? -15.308 -10.788 12.324 1.00 65.19 119 LYS A C 1
ATOM 979 O O . LYS A 1 119 ? -15.975 -11.815 12.261 1.00 65.19 119 LYS A O 1
ATOM 984 N N . PHE A 1 120 ? -15.366 -9.961 13.368 1.00 59.78 120 PHE A N 1
ATOM 985 C CA . PHE A 1 120 ? -16.159 -10.227 14.576 1.00 59.78 120 PHE A CA 1
ATOM 986 C C . PHE A 1 120 ? -17.620 -9.772 14.462 1.00 59.78 120 PHE A C 1
ATOM 988 O O . PHE A 1 120 ? -18.490 -10.352 15.105 1.00 59.78 120 PHE A O 1
ATOM 995 N N . CYS A 1 121 ? -17.916 -8.776 13.624 1.00 57.28 121 CYS A N 1
ATOM 996 C CA . CYS A 1 121 ? -19.246 -8.180 13.490 1.00 57.28 121 CYS A CA 1
ATOM 997 C C . CYS A 1 121 ? -19.851 -8.283 12.070 1.00 57.28 121 CYS A C 1
ATOM 999 O O . CYS A 1 121 ? -20.457 -7.318 11.604 1.00 57.28 121 CYS A O 1
ATOM 1001 N N . PRO A 1 122 ? -19.807 -9.436 11.366 1.00 56.38 122 PRO A N 1
ATOM 1002 C CA . PRO A 1 122 ? -20.393 -9.546 10.027 1.00 56.38 122 PRO A CA 1
ATOM 1003 C C . PRO A 1 122 ? -21.915 -9.324 10.017 1.00 56.38 122 PRO A C 1
ATOM 1005 O O . PRO A 1 122 ? -22.471 -9.014 8.973 1.00 56.38 122 PRO A O 1
ATOM 1008 N N . ARG A 1 123 ? -22.609 -9.468 11.157 1.00 51.91 123 ARG A N 1
ATOM 1009 C CA . ARG A 1 123 ? -24.052 -9.184 11.280 1.00 51.91 123 ARG A CA 1
ATOM 1010 C C . ARG A 1 123 ? -24.386 -7.699 11.442 1.00 51.91 123 ARG A C 1
ATOM 1012 O O . ARG A 1 123 ? -25.450 -7.291 11.006 1.00 51.91 123 ARG A O 1
ATOM 1019 N N . LEU A 1 124 ? -23.496 -6.908 12.038 1.00 51.75 124 LEU A N 1
ATOM 1020 C CA . LEU A 1 124 ? -23.696 -5.468 12.263 1.00 51.75 124 LEU A CA 1
ATOM 1021 C C . LEU A 1 124 ? -23.459 -4.648 10.985 1.00 51.75 124 LEU A C 1
ATOM 1023 O O . LEU A 1 124 ? -24.025 -3.572 10.828 1.00 51.75 124 LEU A O 1
ATOM 1027 N N . PHE A 1 125 ? -22.647 -5.176 10.063 1.00 53.12 125 PHE A N 1
ATOM 1028 C CA . PHE A 1 125 ? -22.295 -4.518 8.801 1.00 53.12 125 PHE A CA 1
ATOM 1029 C C . PHE A 1 125 ? -23.070 -5.027 7.577 1.00 53.12 125 PHE A C 1
ATOM 1031 O O . PHE A 1 125 ? -22.948 -4.431 6.511 1.00 53.12 125 PHE A O 1
ATOM 1038 N N . LYS A 1 126 ? -23.871 -6.095 7.709 1.00 47.38 126 LYS A N 1
ATOM 1039 C CA . LYS A 1 126 ? -24.750 -6.581 6.634 1.00 47.38 126 LYS A CA 1
ATOM 1040 C C . LYS A 1 126 ? -25.983 -5.687 6.543 1.00 47.38 126 LYS A C 1
ATOM 1042 O O . LYS A 1 126 ? -26.906 -5.818 7.345 1.00 47.38 126 LYS A O 1
ATOM 1047 N N . ILE A 1 127 ? -26.007 -4.784 5.565 1.00 43.91 127 ILE A N 1
ATOM 1048 C CA . ILE A 1 127 ? -27.241 -4.096 5.177 1.00 43.91 127 ILE A CA 1
ATOM 1049 C C . ILE A 1 127 ? -28.087 -5.089 4.377 1.00 43.91 127 ILE A C 1
ATOM 1051 O O . ILE A 1 127 ? -27.580 -5.816 3.526 1.00 43.91 127 ILE A O 1
ATOM 1055 N N . GLY A 1 128 ? -29.381 -5.154 4.694 1.00 42.09 128 GLY A N 1
ATOM 1056 C CA . GLY A 1 128 ? -30.332 -6.023 4.011 1.00 42.09 128 GLY A CA 1
ATOM 1057 C C . GLY A 1 128 ? -30.273 -5.856 2.492 1.00 42.09 128 GLY A C 1
ATOM 1058 O O . GLY A 1 128 ? -30.200 -4.738 1.983 1.00 42.09 128 GLY A O 1
ATOM 1059 N N . ARG A 1 129 ? -30.314 -6.999 1.795 1.00 41.09 129 ARG A N 1
ATOM 1060 C CA . ARG A 1 129 ? -30.404 -7.122 0.335 1.00 41.09 129 ARG A CA 1
ATOM 1061 C C . ARG A 1 129 ? -31.369 -6.082 -0.232 1.00 41.09 129 ARG A C 1
ATOM 1063 O O . ARG A 1 129 ? -32.581 -6.218 -0.063 1.00 41.09 129 ARG A O 1
ATOM 1070 N N . ARG A 1 130 ? -30.860 -5.107 -0.986 1.00 39.88 130 ARG A N 1
ATOM 1071 C CA . ARG A 1 130 ? -31.703 -4.375 -1.931 1.00 39.88 130 ARG A CA 1
ATOM 1072 C C . ARG A 1 130 ? -31.840 -5.262 -3.164 1.00 39.88 130 ARG A C 1
ATOM 1074 O O . ARG A 1 130 ? -30.993 -5.254 -4.048 1.00 39.88 130 ARG A O 1
ATOM 1081 N N . GLN A 1 131 ? -32.885 -6.089 -3.174 1.00 43.94 131 GLN A N 1
ATOM 1082 C CA . GLN A 1 131 ? -33.363 -6.750 -4.385 1.00 43.94 131 GLN A CA 1
ATOM 1083 C C . GLN A 1 131 ? -33.836 -5.659 -5.348 1.00 43.94 131 GLN A C 1
ATOM 1085 O O . GLN A 1 131 ? -34.982 -5.240 -5.278 1.00 43.94 131 GLN A O 1
ATOM 1090 N N . ASN A 1 132 ? -32.949 -5.127 -6.179 1.00 37.66 132 ASN A N 1
ATOM 1091 C CA . ASN A 1 132 ? -33.342 -4.599 -7.478 1.00 37.66 132 ASN A CA 1
ATOM 1092 C C . ASN A 1 132 ? -32.107 -4.419 -8.352 1.00 37.66 132 ASN A C 1
ATOM 1094 O O . ASN A 1 132 ? -31.274 -3.563 -8.084 1.00 37.66 132 ASN A O 1
ATOM 1098 N N . GLY A 1 133 ? -32.039 -5.270 -9.377 1.00 46.56 133 GLY A N 1
ATOM 1099 C CA . GLY A 1 133 ? -31.418 -5.017 -10.673 1.00 46.56 133 GLY A CA 1
ATOM 1100 C C . GLY A 1 133 ? -30.031 -4.381 -10.689 1.00 46.56 133 GLY A C 1
ATOM 1101 O O . GLY A 1 133 ? -29.910 -3.164 -10.713 1.00 46.56 133 GLY A O 1
ATOM 1102 N N . GLY A 1 134 ? -29.014 -5.228 -10.859 1.00 45.03 134 GLY A N 1
ATOM 1103 C CA . GLY A 1 134 ? -27.736 -4.833 -11.448 1.00 45.03 134 GLY A CA 1
ATOM 1104 C C . GLY A 1 134 ? -26.658 -4.456 -10.438 1.00 45.03 134 GLY A C 1
ATOM 1105 O O . GLY A 1 134 ? -26.683 -3.388 -9.839 1.00 45.03 134 GLY A O 1
ATOM 1106 N N . SER A 1 135 ? -25.638 -5.313 -10.356 1.00 43.50 135 SER A N 1
ATOM 1107 C CA . SER A 1 135 ? -24.351 -5.109 -9.677 1.00 43.50 135 SER A CA 1
ATOM 1108 C C . SER A 1 135 ? -24.355 -5.113 -8.144 1.00 43.50 135 SER A C 1
ATOM 1110 O O . SER A 1 135 ? -24.324 -4.079 -7.483 1.00 43.50 135 SER A O 1
ATOM 1112 N N . ASP A 1 136 ? -24.285 -6.321 -7.583 1.00 47.97 136 ASP A N 1
ATOM 1113 C CA . ASP A 1 136 ? -24.026 -6.587 -6.164 1.00 47.97 136 ASP A CA 1
ATOM 1114 C C . ASP A 1 136 ? -22.543 -6.313 -5.823 1.00 47.97 136 ASP A C 1
ATOM 1116 O O . ASP A 1 136 ? -21.745 -7.225 -5.618 1.00 47.97 136 ASP A O 1
ATOM 1120 N N . ILE A 1 137 ? -22.129 -5.038 -5.839 1.00 48.88 137 ILE A N 1
ATOM 1121 C CA . ILE A 1 137 ? -20.891 -4.606 -5.171 1.00 48.88 137 ILE A CA 1
ATOM 1122 C C . ILE A 1 137 ? -21.295 -4.008 -3.831 1.00 48.88 137 ILE A C 1
ATOM 1124 O O . ILE A 1 137 ? -21.752 -2.868 -3.746 1.00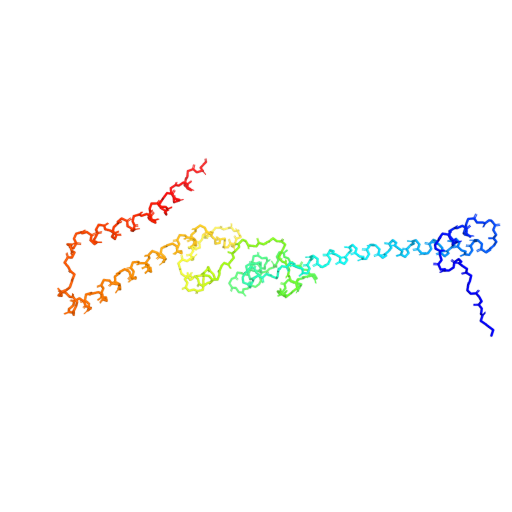 48.88 137 ILE A O 1
ATOM 1128 N N . GLU A 1 138 ? -21.103 -4.784 -2.771 1.00 53.72 138 GLU A N 1
ATOM 1129 C CA . GLU A 1 138 ? -21.319 -4.352 -1.395 1.00 53.72 138 GLU A CA 1
ATOM 1130 C C . GLU A 1 138 ? -20.226 -3.331 -1.005 1.00 53.72 138 GLU A C 1
ATOM 1132 O O . GLU A 1 138 ? -19.183 -3.662 -0.434 1.00 53.72 138 GLU A O 1
ATOM 1137 N N . TYR A 1 139 ? -20.433 -2.061 -1.371 1.00 50.12 139 TYR A N 1
ATOM 1138 C CA . TYR A 1 139 ? -19.615 -0.942 -0.909 1.00 50.12 139 TYR A CA 1
ATOM 1139 C C . TYR A 1 139 ? -19.837 -0.755 0.594 1.00 50.12 139 TYR A C 1
ATOM 1141 O O . TYR A 1 139 ? -20.840 -0.194 1.039 1.00 50.12 139 TYR A O 1
ATOM 1149 N N . ILE A 1 140 ? -18.884 -1.222 1.400 1.00 54.03 140 ILE A N 1
ATOM 1150 C CA . ILE A 1 140 ? -18.902 -0.985 2.843 1.00 54.03 140 ILE A CA 1
ATOM 1151 C C . ILE A 1 140 ? -18.541 0.480 3.088 1.00 54.03 140 ILE A C 1
ATOM 1153 O O . ILE A 1 140 ? -17.392 0.888 2.934 1.00 54.03 140 ILE A O 1
ATOM 1157 N N . SER A 1 141 ? -19.532 1.284 3.470 1.00 55.66 141 SER A N 1
ATOM 1158 C CA . SER A 1 141 ? -19.343 2.704 3.764 1.00 55.66 141 SER A CA 1
ATOM 1159 C C . SER A 1 141 ? -18.371 2.896 4.937 1.00 55.66 141 SER A C 1
ATOM 1161 O O . SER A 1 141 ? -18.685 2.508 6.069 1.00 55.66 141 SER A O 1
ATOM 1163 N N . ALA A 1 142 ? -17.230 3.545 4.691 1.00 57.84 142 ALA A N 1
ATOM 1164 C CA . ALA A 1 142 ? -16.214 3.856 5.704 1.00 57.84 142 ALA A CA 1
ATOM 1165 C C . ALA A 1 142 ? -16.780 4.647 6.901 1.00 57.84 142 ALA A C 1
ATOM 1167 O O . ALA A 1 142 ? -16.374 4.443 8.045 1.00 57.84 142 ALA A O 1
ATOM 1168 N N . HIS A 1 143 ? -17.791 5.483 6.655 1.00 59.12 143 HIS A N 1
ATOM 1169 C CA . HIS A 1 143 ? -18.442 6.303 7.675 1.00 59.12 143 HIS A CA 1
ATOM 1170 C C . HIS A 1 143 ? -19.098 5.468 8.792 1.00 59.12 143 HIS A C 1
ATOM 1172 O O . HIS A 1 143 ? -18.953 5.767 9.976 1.00 59.12 143 HIS A O 1
ATOM 1178 N N . ARG A 1 144 ? -19.744 4.346 8.443 1.00 61.22 144 ARG A N 1
ATOM 1179 C CA . ARG A 1 144 ? -20.377 3.453 9.432 1.00 61.22 144 ARG A CA 1
ATOM 1180 C C . ARG A 1 144 ? -19.351 2.681 10.254 1.00 61.22 144 ARG A C 1
ATOM 1182 O O . ARG A 1 144 ? -19.583 2.428 11.430 1.00 61.22 144 ARG A O 1
ATOM 1189 N N . ILE A 1 145 ? -18.214 2.332 9.651 1.00 65.12 145 ILE A N 1
ATOM 1190 C CA . ILE A 1 145 ? -17.105 1.690 10.366 1.00 65.12 145 ILE A CA 1
ATOM 1191 C C . ILE A 1 145 ? -16.592 2.640 11.448 1.00 65.12 145 ILE A C 1
ATOM 1193 O O . ILE A 1 145 ? -16.494 2.238 12.603 1.00 65.12 145 ILE A O 1
ATOM 1197 N N . SER A 1 146 ? -16.345 3.905 11.094 1.00 65.81 146 SER A N 1
ATOM 1198 C CA . SER A 1 146 ? -15.917 4.925 12.056 1.00 65.81 146 SER A CA 1
ATOM 1199 C C . SER A 1 146 ? -16.932 5.099 13.193 1.00 65.81 146 SER A C 1
ATOM 1201 O O . SER A 1 146 ? -16.551 5.108 14.362 1.00 65.81 146 SER A O 1
ATOM 1203 N N . MET A 1 147 ? -18.233 5.114 12.878 1.00 67.62 147 MET A N 1
ATOM 1204 C CA . MET A 1 147 ? -19.290 5.212 13.887 1.00 67.62 147 MET A CA 1
ATOM 1205 C C . MET A 1 147 ? -19.291 4.023 14.861 1.00 67.62 147 MET A C 1
ATOM 1207 O O . MET A 1 147 ? -19.348 4.223 16.071 1.00 67.62 147 MET A O 1
ATOM 1211 N N . VAL A 1 148 ? -19.178 2.784 14.367 1.00 73.81 148 VAL A N 1
ATOM 1212 C CA . VAL A 1 148 ? -19.162 1.587 15.228 1.00 73.81 148 VAL A CA 1
ATOM 1213 C C . VAL A 1 148 ? -17.900 1.536 16.086 1.00 73.81 148 VAL A C 1
ATOM 1215 O O . VAL A 1 148 ? -17.983 1.207 17.268 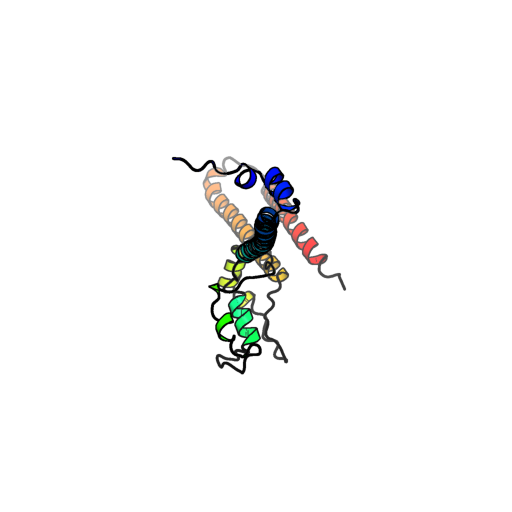1.00 73.81 148 VAL A O 1
ATOM 1218 N N . VAL A 1 149 ? -16.741 1.885 15.522 1.00 76.56 149 VAL A N 1
ATOM 1219 C CA . VAL A 1 149 ? -15.487 1.972 16.284 1.00 76.56 149 VAL A CA 1
ATOM 1220 C C . VAL A 1 149 ? -15.639 2.962 17.434 1.00 76.56 149 VAL A C 1
ATOM 1222 O O . VAL A 1 149 ? -15.305 2.617 18.565 1.00 76.56 149 VAL A O 1
ATOM 1225 N N . ASN A 1 150 ? -16.221 4.133 17.170 1.00 76.31 150 ASN A N 1
ATOM 1226 C CA . ASN A 1 150 ? -16.487 5.139 18.196 1.00 76.31 150 ASN A CA 1
ATOM 1227 C C . ASN A 1 150 ? -17.476 4.648 19.262 1.00 76.31 150 ASN A C 1
ATOM 1229 O O . ASN A 1 150 ? -17.276 4.893 20.447 1.00 76.31 150 ASN A O 1
ATOM 1233 N N . VAL A 1 151 ? -18.521 3.908 18.884 1.00 81.62 151 VAL A N 1
ATOM 1234 C CA . VAL A 1 151 ? -19.452 3.320 19.863 1.00 81.62 151 VAL A CA 1
ATOM 1235 C C . VAL A 1 151 ? -18.741 2.299 20.755 1.00 81.62 151 VAL A C 1
ATOM 1237 O O . VAL A 1 151 ? -18.941 2.299 21.968 1.00 81.62 151 VAL A O 1
ATOM 1240 N N . ILE A 1 152 ? -17.881 1.449 20.187 1.00 81.12 152 ILE A N 1
ATOM 1241 C CA . ILE A 1 152 ? -17.133 0.447 20.960 1.00 81.12 152 ILE A CA 1
ATOM 1242 C C . ILE A 1 152 ? -16.131 1.111 21.900 1.00 81.12 152 ILE A C 1
ATOM 1244 O O . ILE A 1 152 ? -16.026 0.691 23.049 1.00 81.12 152 ILE A O 1
ATOM 1248 N N . THR A 1 153 ? -15.403 2.135 21.454 1.00 83.00 153 THR A N 1
ATOM 1249 C CA . THR A 1 153 ? -14.458 2.847 22.326 1.00 83.00 153 THR A CA 1
ATOM 1250 C C . THR A 1 153 ? -15.180 3.569 23.458 1.00 83.00 153 THR A C 1
ATOM 1252 O O . THR A 1 153 ? -14.712 3.508 24.593 1.00 83.00 153 THR A O 1
ATOM 1255 N N . VAL A 1 154 ? -16.350 4.160 23.196 1.00 83.19 154 VAL A N 1
ATOM 1256 C CA . VAL A 1 154 ? -17.209 4.754 24.234 1.00 83.19 154 VAL A CA 1
ATOM 1257 C C . VAL A 1 154 ? -17.701 3.694 25.224 1.00 83.19 154 VAL A C 1
ATOM 1259 O O . VAL A 1 154 ? -17.618 3.910 26.432 1.00 83.19 154 VAL A O 1
ATOM 1262 N N . LEU A 1 155 ? -18.152 2.527 24.750 1.00 85.31 155 LEU A N 1
ATOM 1263 C CA . LEU A 1 155 ? -18.560 1.423 25.626 1.00 85.31 155 LEU A CA 1
ATOM 1264 C C . LEU A 1 155 ? -17.393 0.905 26.470 1.00 85.31 155 LEU A C 1
ATOM 1266 O O . LEU A 1 155 ? -17.547 0.707 27.672 1.00 85.31 155 LEU A O 1
ATOM 1270 N N . LEU A 1 156 ? -16.218 0.727 25.868 1.00 83.31 156 LEU A N 1
ATOM 1271 C CA . LEU A 1 156 ? -15.021 0.274 26.571 1.00 83.31 156 LEU A CA 1
ATOM 1272 C C . LEU A 1 156 ? -14.608 1.293 27.641 1.00 83.31 156 LEU A C 1
ATOM 1274 O O . LEU A 1 156 ? -14.380 0.907 28.787 1.00 83.31 156 LEU A O 1
ATOM 1278 N N . ALA A 1 157 ? -14.617 2.588 27.317 1.00 83.94 157 ALA A N 1
ATOM 1279 C CA . ALA A 1 157 ? -14.371 3.659 28.278 1.00 83.94 157 ALA A CA 1
ATOM 1280 C C . ALA A 1 157 ? -15.391 3.647 29.430 1.00 83.94 157 ALA A C 1
ATOM 1282 O O . ALA A 1 157 ? -14.999 3.746 30.592 1.00 83.94 157 ALA A O 1
ATOM 1283 N N . ALA A 1 158 ? -16.679 3.447 29.135 1.00 85.94 158 ALA A N 1
ATOM 1284 C CA . ALA A 1 158 ? -17.716 3.327 30.156 1.00 85.94 158 ALA A CA 1
ATOM 1285 C C . ALA A 1 158 ? -17.470 2.118 31.072 1.00 85.94 158 ALA A C 1
ATOM 1287 O O . ALA A 1 158 ? -17.494 2.259 32.293 1.00 85.94 158 ALA A O 1
ATOM 1288 N N . THR A 1 159 ? -17.164 0.940 30.513 1.00 87.25 159 THR A N 1
ATOM 1289 C CA . THR A 1 159 ? -16.854 -0.254 31.319 1.00 87.25 159 THR A CA 1
ATOM 1290 C C . THR A 1 159 ? -15.602 -0.078 32.172 1.00 87.25 159 THR A C 1
ATOM 1292 O O . THR A 1 159 ? -15.585 -0.540 33.310 1.00 87.25 159 THR A O 1
ATOM 1295 N N . LEU A 1 160 ? -14.584 0.627 31.671 1.00 85.44 160 LEU A N 1
ATOM 1296 C CA . LEU A 1 160 ? -13.375 0.947 32.427 1.00 85.44 160 LEU A CA 1
ATOM 1297 C C . LEU A 1 160 ? -13.695 1.896 33.586 1.00 85.44 160 LEU A C 1
ATOM 1299 O O . LEU A 1 160 ? -13.209 1.682 34.694 1.00 85.44 160 LEU A O 1
ATOM 1303 N N . LEU A 1 161 ? -14.559 2.888 33.363 1.00 84.44 161 LEU A N 1
ATOM 1304 C CA . LEU A 1 161 ? -15.009 3.819 34.396 1.00 84.44 161 LEU A CA 1
ATOM 1305 C C . LEU A 1 161 ? -15.799 3.091 35.490 1.00 84.44 161 LEU A C 1
ATOM 1307 O O . LEU A 1 161 ? -15.489 3.239 36.671 1.00 84.44 161 LEU A O 1
ATOM 1311 N N . PHE A 1 162 ? -16.753 2.235 35.118 1.00 84.69 162 PHE A N 1
ATOM 1312 C CA . PHE A 1 162 ? -17.442 1.382 36.087 1.00 84.69 162 PHE A CA 1
ATOM 1313 C C . PHE A 1 162 ? -16.466 0.446 36.804 1.00 84.69 162 PHE A C 1
ATOM 1315 O O . PHE A 1 162 ? -16.527 0.332 38.024 1.00 84.69 162 PHE A O 1
ATOM 1322 N N . GLY A 1 163 ? -15.526 -0.170 36.086 1.00 83.75 163 GLY A N 1
ATOM 1323 C CA . GLY A 1 163 ? -14.484 -1.019 36.663 1.00 83.75 163 GLY A CA 1
ATOM 1324 C C . GLY A 1 163 ? -13.630 -0.287 37.699 1.00 83.75 163 GLY A C 1
ATOM 1325 O O . GLY A 1 163 ? -13.381 -0.829 38.775 1.00 83.75 163 GLY A O 1
ATOM 1326 N N . ALA A 1 164 ? -13.247 0.962 37.427 1.00 79.94 164 ALA A N 1
ATOM 1327 C CA . ALA A 1 164 ? -12.527 1.813 38.369 1.00 79.94 164 ALA A CA 1
ATOM 1328 C C . ALA A 1 164 ? -13.374 2.135 39.610 1.00 79.94 164 ALA A C 1
ATOM 1330 O O . ALA A 1 164 ? -12.867 2.041 40.725 1.00 79.94 164 ALA A O 1
ATOM 1331 N N . ILE A 1 165 ? -14.669 2.431 39.441 1.00 81.44 165 ILE A N 1
ATOM 1332 C CA . ILE A 1 165 ? -15.600 2.644 40.562 1.00 81.44 165 ILE A CA 1
ATOM 1333 C C . ILE A 1 165 ? -15.745 1.371 41.406 1.00 81.44 165 ILE A C 1
ATOM 1335 O O . ILE A 1 165 ? -15.680 1.444 42.631 1.00 81.44 165 ILE A O 1
ATOM 1339 N N . TYR A 1 166 ? -15.910 0.202 40.783 1.00 82.50 166 TYR A N 1
ATOM 1340 C CA . TYR A 1 166 ? -16.029 -1.077 41.490 1.00 82.50 166 TYR A CA 1
ATOM 1341 C C . TYR A 1 166 ? -14.750 -1.432 42.254 1.00 82.50 166 TYR A C 1
ATOM 1343 O O . TYR A 1 166 ? -14.822 -1.847 43.411 1.00 82.50 166 TYR A O 1
ATOM 1351 N N . ASN A 1 167 ? -13.584 -1.236 41.635 1.00 78.75 167 ASN A N 1
ATOM 1352 C CA . ASN A 1 167 ? -12.290 -1.474 42.269 1.00 78.75 167 ASN A CA 1
ATOM 1353 C C . ASN A 1 167 ? -12.077 -0.508 43.444 1.00 78.75 167 ASN A C 1
ATOM 1355 O O . ASN A 1 167 ? -11.739 -0.933 44.548 1.00 78.75 167 ASN A O 1
ATOM 1359 N N . LEU A 1 168 ? -12.405 0.774 43.254 1.00 74.94 168 LEU A N 1
ATOM 1360 C CA . LEU A 1 168 ? -12.367 1.760 44.325 1.00 74.94 168 LEU A CA 1
ATOM 1361 C C . LEU A 1 168 ? -13.337 1.405 45.453 1.00 74.94 168 LEU A C 1
ATOM 1363 O O . LEU A 1 168 ? -12.940 1.474 46.603 1.00 74.94 168 LEU A O 1
ATOM 1367 N N . TYR A 1 169 ? -14.564 0.961 45.173 1.00 75.25 169 TYR A N 1
ATOM 1368 C CA . TYR A 1 169 ? -15.506 0.540 46.217 1.00 75.25 169 TYR A CA 1
ATOM 1369 C C . TYR A 1 169 ? -14.967 -0.641 47.037 1.00 75.25 169 TYR A C 1
ATOM 1371 O O . TYR A 1 169 ? -15.141 -0.693 48.258 1.00 75.25 169 TYR A O 1
ATOM 1379 N N . TYR A 1 170 ? -14.270 -1.568 46.378 1.00 71.75 170 TYR A N 1
ATOM 1380 C CA . TYR A 1 170 ? -13.626 -2.702 47.032 1.00 71.75 170 TYR A CA 1
ATOM 1381 C C . TYR A 1 170 ? -12.464 -2.255 47.936 1.00 71.75 170 TYR A C 1
ATOM 1383 O O . TYR A 1 170 ? -12.369 -2.684 49.085 1.00 71.75 170 TYR A O 1
ATOM 1391 N N . VAL A 1 171 ? -11.625 -1.333 47.454 1.00 68.56 171 VAL A N 1
ATOM 1392 C CA . VAL A 1 171 ? -10.449 -0.807 48.169 1.00 68.56 171 VAL A CA 1
ATOM 1393 C C . VAL A 1 171 ? -10.817 0.243 49.232 1.00 68.56 171 VAL A C 1
ATOM 1395 O O . VAL A 1 171 ? -10.157 0.351 50.265 1.00 68.56 171 VAL A O 1
ATOM 1398 N N . GLN A 1 172 ? -11.901 0.995 49.047 1.00 58.81 172 GLN A N 1
ATOM 1399 C CA . GLN A 1 172 ? -12.348 2.061 49.947 1.00 58.81 172 GLN A CA 1
ATOM 1400 C C . GLN A 1 172 ? -12.838 1.514 51.288 1.00 58.81 172 GLN A C 1
ATOM 1402 O O . GLN A 1 172 ? -12.717 2.207 52.294 1.00 58.81 172 GLN A O 1
ATOM 1407 N N . ARG A 1 173 ? -13.254 0.243 51.361 1.00 56.34 173 ARG A N 1
ATOM 1408 C CA . ARG A 1 173 ? -13.442 -0.438 52.655 1.00 56.34 173 ARG A CA 1
ATOM 1409 C C . ARG A 1 173 ? -12.155 -0.486 53.498 1.00 56.34 173 ARG A C 1
ATOM 1411 O O . ARG A 1 173 ? -12.258 -0.575 54.714 1.00 56.34 173 ARG A O 1
ATOM 1418 N N . GLY A 1 174 ? -10.974 -0.378 52.879 1.00 57.06 174 GLY A N 1
ATOM 1419 C CA . GLY A 1 174 ? -9.676 -0.258 53.554 1.00 57.06 174 GLY A CA 1
ATOM 1420 C C . GLY A 1 174 ? -9.116 1.172 53.651 1.00 57.06 174 GLY A C 1
ATOM 1421 O O . GLY A 1 174 ? -8.419 1.472 54.612 1.00 57.06 174 GLY A O 1
ATOM 1422 N N . ILE A 1 175 ? -9.422 2.066 52.695 1.00 55.12 175 ILE A N 1
ATOM 1423 C CA . ILE A 1 175 ? -8.817 3.421 52.592 1.00 55.12 175 ILE A CA 1
ATOM 1424 C C . ILE A 1 175 ? -9.754 4.560 53.059 1.00 55.12 175 ILE A C 1
ATOM 1426 O O . ILE A 1 175 ? -9.313 5.697 53.215 1.00 55.12 175 ILE A O 1
ATOM 1430 N N . SER A 1 176 ? -11.031 4.295 53.372 1.00 54.34 176 SER A N 1
ATOM 1431 C CA . SER A 1 176 ? -11.998 5.315 53.843 1.00 54.34 176 SER A CA 1
ATOM 1432 C C . SER A 1 176 ? -11.612 6.023 55.155 1.00 54.34 176 SER A C 1
ATOM 1434 O O . SER A 1 176 ? -12.326 6.927 55.582 1.00 54.34 176 SER A O 1
ATOM 1436 N N . LEU A 1 177 ? -10.496 5.651 55.783 1.00 53.59 177 LEU A N 1
ATOM 1437 C CA . LEU A 1 177 ? -9.902 6.382 56.900 1.00 53.59 177 LEU A CA 1
ATOM 1438 C C . LEU A 1 177 ? -9.041 7.589 56.462 1.00 53.59 177 LEU A C 1
ATOM 1440 O O . LEU A 1 177 ? -8.677 8.381 57.322 1.00 53.59 177 LEU A O 1
ATOM 1444 N N . ILE A 1 178 ? -8.709 7.759 55.167 1.00 55.84 178 ILE A N 1
ATOM 1445 C CA . ILE A 1 178 ? -7.692 8.740 54.714 1.00 55.84 178 ILE A CA 1
ATOM 1446 C C . ILE A 1 178 ? -8.191 9.772 53.676 1.00 55.84 178 ILE A C 1
ATOM 1448 O O . ILE A 1 178 ? -7.579 10.830 53.552 1.00 55.84 178 ILE A O 1
ATOM 1452 N N . SER A 1 179 ? -9.297 9.553 52.950 1.00 58.78 179 SER A N 1
ATOM 1453 C CA . SER A 1 179 ? -9.757 10.508 51.916 1.00 58.78 179 SER A CA 1
ATOM 1454 C C . SER A 1 179 ? -11.166 11.047 52.181 1.00 58.78 179 SER A C 1
ATOM 1456 O O . SER A 1 179 ? -12.163 10.351 51.990 1.00 58.78 179 SER A O 1
ATOM 1458 N N . SER A 1 180 ? -11.238 12.313 52.600 1.00 55.91 180 SER A N 1
ATOM 1459 C CA . SER A 1 180 ? -12.464 13.098 52.778 1.00 55.91 180 SER A CA 1
ATOM 1460 C C . SER A 1 180 ? -12.671 14.072 51.607 1.00 55.91 180 SER A C 1
ATOM 1462 O O . SER A 1 180 ? -12.658 15.285 51.797 1.00 55.91 180 SER A O 1
ATOM 1464 N N . ALA A 1 181 ? -12.824 13.566 50.381 1.00 62.34 181 ALA A N 1
ATOM 1465 C CA . ALA A 1 181 ? -13.311 14.380 49.264 1.00 62.34 181 ALA A CA 1
ATOM 1466 C C . ALA A 1 181 ? -14.840 14.210 49.136 1.00 62.34 181 ALA A C 1
ATOM 1468 O O . ALA A 1 181 ? -15.327 13.070 49.158 1.00 62.34 181 ALA A O 1
ATOM 1469 N N . PRO A 1 182 ? -15.631 15.294 49.033 1.00 68.75 182 PRO A N 1
ATOM 1470 C CA . PRO A 1 182 ? -17.079 15.182 48.915 1.00 68.75 182 PRO A CA 1
ATOM 1471 C C . PRO A 1 182 ? -17.448 14.508 47.587 1.00 68.75 182 PRO A C 1
ATOM 1473 O O . PRO A 1 182 ? -16.979 14.884 46.515 1.00 68.75 182 PRO A O 1
ATOM 1476 N N . ARG A 1 183 ? -18.332 13.501 47.650 1.00 66.50 183 ARG A N 1
ATOM 1477 C CA . ARG A 1 183 ? -18.719 12.655 46.499 1.00 66.50 183 ARG A CA 1
ATOM 1478 C C . ARG A 1 183 ? -19.169 13.462 45.270 1.00 66.50 183 ARG A C 1
ATOM 1480 O O . ARG A 1 183 ? -18.971 13.011 44.148 1.00 66.50 183 ARG A O 1
ATOM 1487 N N . ALA A 1 184 ? -19.741 14.649 45.475 1.00 68.56 184 ALA A N 1
ATOM 1488 C CA . ALA A 1 184 ? -20.206 15.536 44.410 1.00 68.56 184 ALA A CA 1
ATOM 1489 C C . ALA A 1 184 ? -19.078 16.051 43.494 1.00 68.56 184 ALA A C 1
ATOM 1491 O O . ALA A 1 184 ? -19.279 16.142 42.285 1.00 68.56 184 ALA A O 1
ATOM 1492 N N . GLU A 1 185 ? -17.885 16.327 44.029 1.00 74.19 185 GLU A N 1
ATOM 1493 C CA . GLU A 1 185 ? -16.751 16.832 43.236 1.00 74.19 185 GLU A CA 1
ATOM 1494 C C . GLU A 1 185 ? -16.198 15.761 42.294 1.00 74.19 185 GLU A C 1
ATOM 1496 O O . GLU A 1 185 ? -15.860 16.041 41.145 1.00 74.19 185 GLU A O 1
ATOM 1501 N N . ILE A 1 186 ? -16.190 14.507 42.748 1.00 74.00 186 ILE A N 1
ATOM 1502 C CA . ILE A 1 186 ? -15.734 13.358 41.960 1.00 74.00 186 ILE A CA 1
ATOM 1503 C C . ILE A 1 186 ? -16.672 13.131 40.766 1.00 74.00 186 ILE A C 1
ATOM 1505 O O . ILE A 1 186 ? -16.212 12.920 39.641 1.00 74.00 186 ILE A O 1
ATOM 1509 N N . PHE A 1 187 ? -17.988 13.226 40.987 1.00 73.44 187 PHE A N 1
ATOM 1510 C CA . PHE A 1 187 ? -18.971 13.129 39.907 1.00 73.44 187 PHE A CA 1
ATOM 1511 C C . PHE A 1 187 ? -18.900 14.323 38.952 1.00 73.44 187 PHE A C 1
ATOM 1513 O O . PHE A 1 187 ? -18.989 14.123 37.742 1.00 73.44 187 PHE A O 1
ATOM 1520 N N . GLY A 1 188 ? -18.666 15.535 39.464 1.00 75.62 188 GLY A N 1
ATOM 1521 C CA . GLY A 1 188 ? -18.455 16.729 38.642 1.00 75.62 188 GLY A CA 1
ATOM 1522 C C . GLY A 1 188 ? -17.229 16.611 37.731 1.00 75.62 188 GLY A C 1
ATOM 1523 O O . GLY A 1 188 ? -17.330 16.852 36.529 1.00 75.62 188 GLY A O 1
ATOM 1524 N N . ALA A 1 189 ? -16.093 16.159 38.269 1.00 73.06 189 ALA A N 1
ATOM 1525 C CA . ALA A 1 189 ? -14.863 15.963 37.503 1.00 73.06 189 ALA A CA 1
ATOM 1526 C C . ALA A 1 189 ? -14.996 14.851 36.444 1.00 73.06 189 ALA A C 1
ATOM 1528 O O . ALA A 1 189 ? -14.571 15.034 35.301 1.00 73.06 189 ALA A O 1
ATOM 1529 N N . CYS A 1 190 ? -15.639 13.723 36.780 1.00 71.75 190 CYS A N 1
ATOM 1530 C CA . CYS A 1 190 ? -15.927 12.660 35.808 1.00 71.75 190 CYS A CA 1
ATOM 1531 C C . CYS A 1 190 ? -16.879 13.127 34.699 1.00 71.75 190 CYS A C 1
ATOM 1533 O O . CYS A 1 190 ? -16.643 12.827 33.528 1.00 71.75 190 CYS A O 1
ATOM 1535 N N . ALA A 1 191 ? -17.932 13.874 35.045 1.00 72.12 191 ALA A N 1
ATOM 1536 C CA . ALA A 1 191 ? -18.878 14.411 34.070 1.00 72.12 191 ALA A CA 1
ATOM 1537 C C . ALA A 1 191 ? -18.204 15.413 33.118 1.00 72.12 191 ALA A C 1
ATOM 1539 O O . ALA A 1 191 ? -18.405 15.337 31.907 1.00 72.12 191 ALA A O 1
ATOM 1540 N N . ALA A 1 192 ? -17.348 16.295 33.644 1.00 78.19 192 ALA A N 1
ATOM 1541 C CA . ALA A 1 192 ? -16.577 17.236 32.837 1.00 78.19 192 ALA A CA 1
ATOM 1542 C C . ALA A 1 192 ? -15.620 16.517 31.869 1.00 78.19 192 ALA A C 1
ATOM 1544 O O . ALA A 1 192 ? -15.571 16.861 30.689 1.00 78.19 192 ALA A O 1
ATOM 1545 N N . TYR A 1 193 ? -14.911 15.479 32.332 1.00 73.31 193 TYR A N 1
ATOM 1546 C CA . TYR A 1 193 ? -14.021 14.688 31.476 1.00 73.31 193 TYR A CA 1
ATOM 1547 C C . TYR A 1 193 ? -14.783 13.938 30.372 1.00 73.31 193 TYR A C 1
ATOM 1549 O O . TYR A 1 193 ? -14.342 13.916 29.225 1.00 73.31 193 TYR A O 1
ATOM 1557 N N . ALA A 1 194 ? -15.948 13.364 30.688 1.00 70.88 194 ALA A N 1
ATOM 1558 C CA . ALA A 1 194 ? -16.765 12.632 29.719 1.00 70.88 194 ALA A CA 1
ATOM 1559 C C . ALA A 1 194 ? -17.451 13.542 28.681 1.00 70.88 194 ALA A C 1
ATOM 1561 O O . ALA A 1 194 ? -17.721 13.101 27.565 1.00 70.88 194 ALA A O 1
ATOM 1562 N N . ALA A 1 195 ? -17.714 14.809 29.014 1.00 73.94 195 ALA A N 1
ATOM 1563 C CA . ALA A 1 195 ? -18.364 15.751 28.104 1.00 73.94 195 ALA A CA 1
ATOM 1564 C C . ALA A 1 195 ? -17.471 16.142 26.915 1.00 73.94 195 ALA A C 1
ATOM 1566 O O . ALA A 1 195 ? -17.966 16.291 25.798 1.00 73.94 195 ALA A O 1
ATOM 1567 N N . VAL A 1 196 ? -16.155 16.265 27.123 1.00 71.62 196 VAL A N 1
ATOM 1568 C CA . VAL A 1 196 ? -15.228 16.754 26.089 1.00 71.62 196 VAL A CA 1
ATOM 1569 C C . VAL A 1 196 ? -15.208 15.836 24.851 1.00 71.62 196 VAL A C 1
ATOM 1571 O O . VAL A 1 196 ? -15.472 16.334 23.755 1.00 71.62 196 VAL A O 1
ATOM 1574 N N . PRO A 1 197 ? -15.008 14.505 24.965 1.00 67.69 197 PRO A N 1
ATOM 1575 C CA . PRO A 1 197 ? -15.062 13.606 23.810 1.00 67.69 197 PRO A CA 1
ATOM 1576 C C . PRO A 1 197 ? -16.431 13.589 23.128 1.00 67.69 197 PRO A C 1
ATOM 1578 O O . PRO A 1 197 ? -16.504 13.524 21.904 1.00 67.69 197 PRO A O 1
ATOM 1581 N N . VAL A 1 198 ? -17.517 13.656 23.906 1.00 63.97 198 VAL A N 1
ATOM 1582 C CA . VAL A 1 198 ? -18.888 13.602 23.381 1.00 63.97 198 VAL A CA 1
ATOM 1583 C C . VAL A 1 198 ? -19.190 14.818 22.507 1.00 63.97 198 VAL A C 1
ATOM 1585 O O . VAL A 1 198 ? -19.775 14.653 21.440 1.00 63.97 198 VAL A O 1
ATOM 1588 N N . VAL A 1 199 ? -18.743 16.018 22.889 1.00 67.19 199 VAL A N 1
ATOM 1589 C CA . VAL A 1 199 ? -18.900 17.228 22.062 1.00 67.19 199 VAL A CA 1
ATOM 1590 C C . VAL A 1 199 ? -18.108 17.110 20.758 1.00 67.19 199 VAL A C 1
ATOM 1592 O O . VAL A 1 199 ? -18.647 17.396 19.687 1.00 67.19 199 VAL A O 1
ATOM 1595 N N . PHE A 1 200 ? -16.868 16.615 20.820 1.00 63.97 200 PHE A N 1
ATOM 1596 C CA . PHE A 1 200 ? -16.047 16.402 19.623 1.00 63.97 200 PHE A CA 1
ATOM 1597 C C . PHE A 1 200 ? -16.615 15.320 18.687 1.00 63.97 200 PHE A C 1
ATOM 1599 O O . PHE A 1 200 ? -16.523 15.453 17.468 1.00 63.97 200 PHE A O 1
ATOM 1606 N N . LEU A 1 201 ? -17.249 14.278 19.230 1.00 62.66 201 LEU A N 1
ATOM 1607 C CA . LEU A 1 201 ? -17.919 13.231 18.451 1.00 62.66 201 LEU A CA 1
ATOM 1608 C C . LEU A 1 201 ? -19.244 13.718 17.844 1.00 62.66 201 LEU A C 1
ATOM 1610 O O . LEU A 1 201 ? -19.513 13.449 16.676 1.00 62.66 201 LEU A O 1
ATOM 1614 N N . SER A 1 202 ? -20.054 14.457 18.606 1.00 57.66 202 SER A N 1
ATOM 1615 C CA . SER A 1 202 ? -21.373 14.928 18.163 1.00 57.66 202 SER A CA 1
ATOM 1616 C C . SER A 1 202 ? -21.275 16.055 17.125 1.00 57.66 202 SER A C 1
ATOM 1618 O O . SER A 1 202 ? -22.016 16.057 16.143 1.00 57.66 202 SER A O 1
ATOM 1620 N N . GLY A 1 203 ? -20.301 16.965 17.263 1.00 60.09 203 GLY A N 1
ATOM 1621 C CA . GLY A 1 203 ? -20.058 18.024 16.274 1.00 60.09 203 GLY A CA 1
ATOM 1622 C C . GLY A 1 203 ? -19.649 17.488 14.896 1.00 60.09 203 GLY A C 1
ATOM 1623 O O . GLY A 1 203 ? -20.061 18.024 13.869 1.00 60.09 203 GLY A O 1
ATOM 1624 N N . ASN A 1 204 ? -18.906 16.378 14.858 1.00 57.06 204 ASN A N 1
ATOM 1625 C CA . ASN A 1 204 ? -18.488 15.744 13.605 1.00 57.06 204 ASN A CA 1
ATOM 1626 C C . ASN A 1 204 ? -19.633 14.959 12.921 1.00 57.06 204 ASN A C 1
ATOM 1628 O O . ASN A 1 204 ? -19.657 14.820 11.698 1.00 57.06 204 ASN A O 1
ATOM 1632 N N . LEU A 1 205 ? -20.610 14.476 13.700 1.00 55.84 205 LEU A N 1
ATOM 1633 C CA . LEU A 1 205 ? -21.819 13.815 13.189 1.00 55.84 205 LEU A CA 1
ATOM 1634 C C . LEU A 1 205 ? -22.818 14.815 12.578 1.00 55.84 205 LEU A C 1
ATOM 1636 O O . LEU A 1 205 ? -23.475 14.482 11.598 1.00 55.84 205 LEU A O 1
ATOM 1640 N N . GLY A 1 206 ? -22.916 16.038 13.115 1.00 52.59 206 GLY A N 1
ATOM 1641 C CA . GLY A 1 206 ? -23.819 17.075 12.595 1.00 52.59 206 GLY A CA 1
ATOM 1642 C C . GLY A 1 206 ? -23.348 17.726 11.288 1.00 52.59 206 GLY A C 1
ATOM 1643 O O . GLY A 1 206 ? -24.156 17.990 10.406 1.00 52.59 206 GLY A O 1
ATOM 1644 N N . ASN A 1 207 ? -22.039 17.931 11.119 1.00 54.22 207 ASN A N 1
ATOM 1645 C CA . ASN A 1 207 ? -21.489 18.649 9.960 1.00 54.22 207 ASN A CA 1
ATOM 1646 C C . ASN A 1 207 ? -21.449 17.821 8.657 1.00 54.22 207 ASN A C 1
ATOM 1648 O O . ASN A 1 207 ? -21.207 18.359 7.582 1.00 54.22 207 ASN A O 1
ATOM 1652 N N . THR A 1 208 ? -21.661 16.504 8.730 1.00 53.19 208 THR A N 1
ATOM 1653 C CA . THR A 1 208 ? -21.623 15.604 7.560 1.00 53.19 208 THR A CA 1
ATOM 1654 C C . THR A 1 208 ? -23.001 15.345 6.939 1.00 53.19 208 THR A C 1
ATOM 1656 O O . THR A 1 208 ? -23.083 14.671 5.915 1.00 53.19 208 THR A O 1
ATOM 1659 N N . GLY A 1 209 ? -24.073 15.890 7.528 1.00 50.69 209 GLY A N 1
ATOM 1660 C CA . GLY A 1 209 ? -25.451 15.753 7.044 1.00 50.69 209 GLY A CA 1
ATOM 1661 C C . GLY A 1 209 ? -25.971 16.909 6.182 1.00 50.69 209 GLY A C 1
ATOM 1662 O O . GLY A 1 209 ? -27.055 16.766 5.627 1.00 50.69 209 GLY A O 1
ATOM 1663 N N . ASP A 1 210 ? -25.227 18.014 6.055 1.00 48.31 210 ASP A N 1
ATOM 1664 C CA . ASP A 1 210 ? -25.725 19.272 5.459 1.00 48.31 210 ASP A CA 1
ATOM 1665 C C . ASP A 1 210 ? -24.999 19.685 4.162 1.00 48.31 210 ASP A C 1
ATOM 1667 O O . ASP A 1 210 ? -24.939 20.852 3.795 1.00 48.31 210 ASP A O 1
ATOM 1671 N N . SER A 1 211 ? -24.418 18.717 3.448 1.00 40.88 211 SER A N 1
ATOM 1672 C CA . SER A 1 211 ? -23.945 18.906 2.064 1.00 40.88 211 SER A CA 1
ATOM 1673 C C . SER A 1 211 ? -24.918 18.231 1.098 1.00 40.88 211 SER A C 1
ATOM 1675 O O . SER A 1 211 ? -24.635 17.174 0.530 1.00 40.88 211 SER A O 1
ATOM 1677 N N . GLY A 1 212 ? -26.107 18.828 0.997 1.00 38.28 212 GLY A N 1
ATOM 1678 C CA . GLY A 1 212 ? -26.981 18.712 -0.171 1.00 38.28 212 GLY A CA 1
ATOM 1679 C C . GLY A 1 212 ? -26.555 19.697 -1.248 1.00 38.28 212 GLY A C 1
ATOM 1680 O O . GLY A 1 212 ? -26.166 20.826 -0.877 1.00 38.28 212 GLY A O 1
#

Sequence (212 aa):
MWHKIGPSTRDWGSFAKGAGAPTSLGDRLKKRMDLVIAIREKLKEYRDALIMESTILLLRRPSRQAHDAFIRRFWDERNGERTIPTLDGYSESLYEDRKDLLVLKRAESEDRLTQLLRKFCPRLFKIGRRQNGGSDIEYISAHRISMVVNVITVLLAATLLFGAIYNLYYVQRGISLISSAPRAEIFGACAAYAAVPVVFLSGNLGNTGDSG

InterPro domains:
  IPR046529 Domain of unknown function DUF6594 [PF20237] (27-196)

Organism: NCBI:txid1442369